Protein 1I6A (pdb70)

Secondary structure (DSSP, 8-state):
-TT-EEEEEEE-TTTHHHHHHHHHHHHHHH-TTEEEEEEE--HHHHHHHHHHTS-SEEEEE--GGGTTSEEEEEEEEEEEEEEETTSGGGG-S-EEGGGGTTSEEE--TTTT-SS-TTSS-SS-TTSEEE-TTTTS-HHHHHHHHHTTS-BEEEEGGGS-SSSEETTEEEE-EESS--EEEEEEEE-TT-TTHHHHHHHHHHHHHHHTTTT-

Radius of gyration: 18.05 Å; Cα contacts (8 Å, |Δi|>4): 387; chains: 1; bounding box: 51×43×32 Å

GO terms:
  GO:0005829 cytosol (C, IDA)
  GO:0000987 cis-regulatory region sequence-specific DNA binding (F, IDA)
  GO:0003700 DNA-binding transcription factor activity (F, IDA)
  GO:2000142 regulation of DNA-templated transcription initiation (P, IDA)
  GO:0051409 response to nitrosative stress (P, IDA)
  GO:0006979 response to oxidative stress (P, IDA)
  GO:0005515 protein binding (F, IPI)
  GO:0006974 DNA damage response (P, IEP)

Sequence (212 aa):
ETMSGPLHIGLIPTVGPYLLPHIIPMLHQTFPKLEMYLHEAQTHQLLAQLDSGKLDAVILALVKESEAFIEVPLFDEPMLLAIYEDHPWANREAVPMADLAGEKLLMLEDGHCLRDQAMGFCFEAGADEDTHFRATSLETLRNMVAAGSGITLLPALAVPPERKRDGVVYLPAIKPEPRRTIGLVYRPGSPLRSRYEQLAEAIRARMDGHFD

Nearest PDB structures (foldseek):
  1i6a-assembly1_A  TM=1.005E+00  e=3.335E-49  Escherichia coli
  5b7h-assembly2_B-2  TM=8.491E-01  e=7.910E-19  Vibrio vulnificus
  5y2v-assembly1_C  TM=7.686E-01  e=2.289E-16  Synechocystis sp. PCC 6803 substr. Kazusa
  5y2w-assembly1_A-2  TM=8.153E-01  e=1.787E-15  Synechocystis sp. PCC 6803 substr. Kazusa
  5z49-assembly1_A  TM=7.127E-01  e=1.232E-14  Synechococcus elongatus PCC 7942 = FACHB-805

Solvent-accessible surface area: 10413 Å² total; per-residue (Å²): 190,56,20,31,29,79,2,59,4,0,0,0,47,4,3,0,61,32,0,26,86,55,3,35,79,28,4,106,146,69,21,105,163,13,89,35,100,70,67,86,23,55,10,115,80,0,14,59,59,0,97,82,43,143,6,23,0,0,3,0,14,48,58,157,104,0,120,80,29,62,58,32,82,6,20,70,1,11,1,40,1,0,0,59,74,135,9,112,30,21,143,79,151,30,0,35,20,74,51,0,51,70,37,90,1,0,13,9,74,30,17,4,32,53,84,75,96,98,110,74,44,0,4,41,70,48,14,94,33,18,70,154,55,104,80,71,44,6,73,44,0,35,94,52,0,41,75,37,30,5,1,0,0,0,1,19,25,6,32,18,130,76,109,119,105,128,20,2,6,11,0,60,1,59,165,101,83,6,142,25,50,0,0,0,0,5,59,73,78,8,123,75,138,61,56,2,57,70,1,1,96,16,2,92,51,97,2,108,44,71,68,165

InterPro domains:
  IPR000847 LysR, HTH, N-terminal domain [PF00126] (3-61)
  IPR000847 LysR, HTH, N-terminal domain [PR00039] (18-29)
  IPR000847 LysR, HTH, N-terminal domain [PR00039] (29-39)
  IPR000847 LysR, HTH, N-terminal domain [PR00039] (39-50)
  IPR000847 LysR, HTH, N-terminal domain [PS50931] (1-58)
  IPR005119 LysR, substrate-binding [PF03466] (89-293)
  IPR036388 Winged helix-like DNA-binding domain superfamily [G3DSA:1.10.10.10] (1-84)
  IPR036390 Winged helix DNA-binding domain superfamily [SSF46785] (1-86)

Organism: Escherichia coli (strain K12) (NCBI:txid83333)

Foldseek 3Di:
DLAADEAEEEEEQQDPVLQCVLPVVVCCVVRVRYDYDYHYDFPVVVVVCQVVVVHAKYKAFDDPVQPQWDKAWQDKWFKWKKAFCPDPCNPPQEAELVVQAAFEEEEAPGRTFLDDCVVPDGRDPRHNYDDPCHHPHDVVQNVVRQVVPGMYIGTPSPDDPDQDDSRMGIHFYPPPGRITIMIMTHHPVDPSVVNSVVVSVSSSVSCVPVPD

Structure (mmCIF, N/CA/C/O backbone):
data_1I6A
#
_entry.id   1I6A
#
_cell.length_a   96.83
_cell.length_b   45.85
_cell.length_c   53.42
_cell.angle_alpha   90.0
_cell.angle_beta   117.9
_cell.angle_gamma   90.0
#
_symmetry.space_group_name_H-M   'C 1 2 1'
#
loop_
_entity.id
_entity.type
_entity.pdbx_description
1 polymer 'HYDROGEN PEROXIDE-INDUCIBLE GENES ACTIVATOR'
2 water water
#
loop_
_atom_site.group_PDB
_atom_site.id
_atom_site.type_symbol
_atom_site.label_atom_id
_atom_site.label_alt_id
_atom_site.label_comp_id
_atom_site.label_asym_id
_atom_site.label_entity_id
_atom_site.label_seq_id
_atom_site.pdbx_PDB_ins_code
_atom_site.Cartn_x
_atom_site.Cartn_y
_atom_site.Cartn_z
_atom_site.occupancy
_atom_site.B_iso_or_equiv
_atom_site.auth_seq_id
_atom_site.auth_comp_id
_atom_site.auth_asym_id
_atom_site.auth_atom_id
_atom_site.pdbx_PDB_model_num
ATOM 1 N N . GLU A 1 1 ? 33.633 52.285 1.012 1.00 62.60 87 GLU A N 1
ATOM 2 C CA . GLU A 1 1 ? 34.027 52.824 -0.322 1.00 62.62 87 GLU A CA 1
ATOM 3 C C . GLU A 1 1 ? 32.836 53.246 -1.174 1.00 59.16 87 GLU A C 1
ATOM 4 O O . GLU A 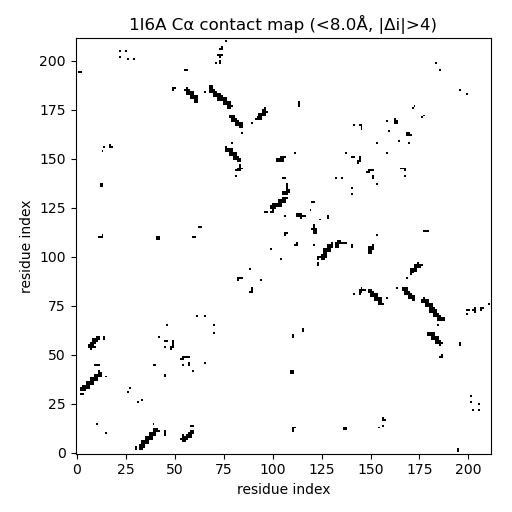1 1 ? 32.021 54.069 -0.748 1.00 60.46 87 GLU A O 1
ATOM 10 N N . THR A 1 2 ? 32.738 52.681 -2.376 1.00 54.70 88 THR A N 1
ATOM 11 C CA . THR A 1 2 ? 31.653 53.015 -3.300 1.00 52.48 88 THR A CA 1
ATOM 12 C C . THR A 1 2 ? 30.279 52.488 -2.884 1.00 49.82 88 THR A C 1
ATOM 13 O O . THR A 1 2 ? 29.274 53.181 -3.051 1.00 49.85 88 THR A O 1
ATOM 17 N N . MET A 1 3 ? 30.226 51.275 -2.341 1.00 44.73 89 MET A N 1
ATOM 18 C CA . MET A 1 3 ? 28.954 50.696 -1.933 1.00 40.35 89 MET A CA 1
ATOM 19 C C . MET A 1 3 ? 28.809 50.580 -0.418 1.00 39.16 89 MET A C 1
ATOM 20 O O . MET A 1 3 ? 28.619 49.491 0.112 1.00 37.92 89 MET A O 1
ATOM 25 N N . SER A 1 4 ? 28.889 51.712 0.275 1.00 37.35 90 SER A N 1
ATOM 26 C CA . SER A 1 4 ? 28.762 51.730 1.733 1.00 35.80 90 SER A CA 1
ATOM 27 C C . SER A 1 4 ? 27.698 52.739 2.127 1.00 31.90 90 SER A C 1
ATOM 28 O O . SER A 1 4 ? 27.319 53.585 1.332 1.00 32.51 90 SER A O 1
ATOM 31 N N . GLY A 1 5 ? 27.226 52.655 3.360 1.00 31.01 91 GLY A N 1
ATOM 32 C CA . GLY A 1 5 ? 26.229 53.603 3.815 1.00 31.30 91 GLY A CA 1
ATOM 33 C C . GLY A 1 5 ? 24.812 53.276 3.402 1.00 29.32 91 GLY A C 1
ATOM 34 O O . GLY A 1 5 ? 24.578 52.293 2.700 1.00 28.28 91 GLY A O 1
ATOM 35 N N . PRO A 1 6 ? 23.839 54.091 3.836 1.00 28.57 92 PRO A N 1
ATOM 36 C CA . PRO A 1 6 ? 22.430 53.890 3.515 1.00 26.33 92 PRO A CA 1
ATOM 37 C C . PRO A 1 6 ? 22.037 54.167 2.081 1.00 25.35 92 PRO A C 1
ATOM 38 O O . PRO A 1 6 ? 22.671 54.943 1.364 1.00 20.77 92 PRO A O 1
ATOM 42 N N . LEU A 1 7 ? 20.988 53.470 1.671 1.00 25.05 93 LEU A N 1
ATOM 43 C CA . LEU A 1 7 ? 20.422 53.611 0.358 1.00 26.32 93 LEU A CA 1
ATOM 44 C C . LEU A 1 7 ? 18.942 53.398 0.601 1.00 25.30 93 LEU A C 1
ATOM 45 O O . LEU A 1 7 ? 18.530 52.398 1.205 1.00 27.37 93 LEU A O 1
ATOM 50 N N . HIS A 1 8 ? 18.151 54.370 0.176 1.00 23.85 94 HIS A N 1
ATOM 51 C CA . HIS A 1 8 ? 16.710 54.298 0.321 1.00 22.33 94 HIS A CA 1
ATOM 52 C C . HIS A 1 8 ? 16.136 53.903 -1.026 1.00 23.20 94 HIS A C 1
ATOM 53 O O . HIS A 1 8 ? 16.248 54.647 -2.009 1.00 19.20 94 HIS A O 1
ATOM 60 N N . ILE A 1 9 ? 15.561 52.702 -1.073 1.00 21.55 95 ILE A N 1
ATOM 61 C CA . ILE A 1 9 ? 14.996 52.198 -2.309 1.00 21.22 95 ILE A CA 1
ATOM 62 C C . ILE A 1 9 ? 13.485 52.079 -2.245 1.00 18.86 95 ILE A C 1
ATOM 63 O O . ILE A 1 9 ? 12.931 51.599 -1.257 1.00 18.79 95 ILE A O 1
ATOM 68 N N . GLY A 1 10 ? 12.831 52.539 -3.309 1.00 14.01 96 GLY A N 1
ATOM 69 C CA . GLY A 1 10 ? 11.387 52.465 -3.383 1.00 12.50 96 GLY A CA 1
ATOM 70 C C . GLY A 1 10 ? 10.967 51.382 -4.363 1.00 12.31 96 GLY A C 1
ATOM 71 O O . GLY A 1 10 ? 11.632 51.164 -5.366 1.00 12.31 96 GLY A O 1
ATOM 72 N N . LEU A 1 11 ? 9.868 50.697 -4.075 1.00 10.64 97 LEU A N 1
ATOM 73 C CA . LEU A 1 11 ? 9.376 49.635 -4.951 1.00 15.71 97 LEU A CA 1
ATOM 74 C C . LEU A 1 11 ? 7.858 49.775 -5.003 1.00 15.25 97 LEU A C 1
ATOM 75 O O . LEU A 1 11 ? 7.237 50.076 -3.981 1.00 13.15 97 LEU A O 1
ATOM 80 N N . ILE A 1 12 ? 7.249 49.542 -6.165 1.00 15.08 98 ILE A N 1
ATOM 81 C CA . ILE A 1 12 ? 5.796 49.611 -6.211 1.00 14.28 98 ILE A CA 1
ATOM 82 C C . ILE A 1 12 ? 5.248 48.346 -5.548 1.00 14.22 98 ILE A C 1
ATOM 83 O O . ILE A 1 12 ? 5.918 47.313 -5.497 1.00 10.43 98 ILE A O 1
ATOM 88 N N . PRO A 1 13 ? 4.021 48.421 -5.027 1.00 13.56 99 PRO A N 1
ATOM 89 C CA . PRO A 1 13 ? 3.335 47.322 -4.339 1.00 13.66 99 PRO A CA 1
ATOM 90 C C . PRO A 1 13 ? 3.246 45.983 -5.073 1.00 17.63 99 PRO A C 1
ATOM 91 O O . PRO A 1 13 ? 3.253 44.926 -4.435 1.00 14.94 99 PRO A O 1
ATOM 95 N N . THR A 1 14 ? 3.177 46.016 -6.405 1.00 14.37 100 THR A N 1
ATOM 96 C CA . THR A 1 14 ? 3.055 44.782 -7.185 1.00 13.07 100 THR A CA 1
ATOM 97 C C . THR A 1 14 ? 4.408 44.140 -7.521 1.00 13.70 100 THR A C 1
ATOM 98 O O . THR A 1 14 ? 4.478 43.138 -8.229 1.00 14.18 100 THR A O 1
ATOM 102 N N . VAL A 1 15 ? 5.478 44.730 -7.003 1.00 14.34 101 VAL A N 1
ATOM 103 C CA . VAL A 1 15 ? 6.827 44.235 -7.217 1.00 16.22 101 VAL A CA 1
ATOM 104 C C . VAL A 1 15 ? 7.531 43.922 -5.890 1.00 15.61 101 VAL A C 1
ATOM 105 O O . VAL A 1 15 ? 8.022 42.817 -5.680 1.00 14.50 101 VAL A O 1
ATOM 109 N N . GLY A 1 16 ? 7.595 44.928 -5.021 1.00 16.91 102 GLY A N 1
ATOM 110 C CA . GLY A 1 16 ? 8.266 44.817 -3.733 1.00 13.18 102 GLY A CA 1
ATOM 111 C C . GLY A 1 16 ? 8.217 43.509 -2.964 1.00 13.02 102 GLY A C 1
ATOM 112 O O . GLY A 1 16 ? 9.235 42.836 -2.803 1.00 13.81 102 GLY A O 1
ATOM 113 N N . PRO A 1 17 ? 7.039 43.117 -2.478 1.00 13.45 103 PRO A N 1
ATOM 114 C CA . PRO A 1 17 ? 6.851 41.882 -1.709 1.00 13.87 103 PRO A CA 1
ATOM 115 C C . PRO A 1 17 ? 7.380 40.609 -2.369 1.00 15.10 103 PRO A C 1
ATOM 116 O O . PRO A 1 17 ? 7.843 39.683 -1.696 1.00 14.24 103 PRO A O 1
ATOM 120 N N . TYR A 1 18 ? 7.326 40.566 -3.691 1.00 12.05 104 TYR A N 1
ATOM 121 C CA . TYR A 1 18 ? 7.708 39.355 -4.402 1.00 12.51 104 TYR A CA 1
ATOM 122 C C . TYR A 1 18 ? 9.105 39.319 -4.957 1.00 13.65 104 TYR A C 1
ATOM 123 O O . TYR A 1 18 ? 9.635 38.247 -5.230 1.00 14.39 104 TYR A O 1
ATOM 132 N N . LEU A 1 19 ? 9.705 40.491 -5.118 1.00 14.54 105 LEU A N 1
ATOM 133 C CA . LEU A 1 19 ? 11.056 40.582 -5.636 1.00 13.78 105 LEU A CA 1
ATOM 134 C C . LEU A 1 19 ? 12.124 40.566 -4.530 1.00 14.83 105 LEU A C 1
ATOM 135 O O . LEU A 1 19 ? 13.171 39.921 -4.674 1.00 11.40 105 LEU A O 1
ATOM 140 N N . LEU A 1 20 ? 11.851 41.277 -3.436 1.00 13.65 106 LEU A N 1
ATOM 141 C CA . LEU A 1 20 ? 12.800 41.397 -2.322 1.00 14.68 106 LEU A CA 1
ATOM 142 C C . LEU A 1 20 ? 13.411 40.077 -1.837 1.00 14.06 106 LEU A C 1
ATOM 143 O O . LEU A 1 20 ? 14.626 39.974 -1.723 1.00 17.07 106 LEU A O 1
ATOM 148 N N . PRO A 1 21 ? 12.584 39.062 -1.538 1.00 14.07 107 PRO A N 1
ATOM 149 C CA . PRO A 1 21 ? 13.127 37.780 -1.080 1.00 15.20 107 PRO A CA 1
ATOM 150 C C . PRO A 1 21 ? 14.162 37.192 -2.024 1.00 18.32 107 PRO A C 1
ATOM 151 O O . PRO A 1 21 ? 15.024 36.436 -1.595 1.00 22.16 107 PRO A O 1
ATOM 155 N N . HIS A 1 22 ? 14.093 37.546 -3.304 1.00 17.59 108 HIS A N 1
ATOM 156 C CA . HIS A 1 22 ? 15.053 37.037 -4.274 1.00 20.77 108 HIS A CA 1
ATOM 157 C C . HIS A 1 22 ? 16.355 37.839 -4.370 1.00 20.55 108 HIS A C 1
ATOM 158 O O . HIS A 1 22 ? 17.377 37.306 -4.788 1.00 20.57 108 HIS A O 1
ATOM 165 N N . ILE A 1 23 ? 16.328 39.113 -3.997 1.00 17.37 109 ILE A N 1
ATOM 166 C CA . ILE A 1 23 ? 17.526 39.935 -4.129 1.00 18.19 109 ILE A CA 1
ATOM 167 C C . ILE A 1 23 ? 18.199 40.430 -2.856 1.00 15.54 109 ILE A C 1
ATOM 168 O O . ILE A 1 23 ? 19.383 40.723 -2.874 1.00 16.02 109 ILE A O 1
ATOM 173 N N . ILE A 1 24 ? 17.458 40.543 -1.763 1.00 15.54 110 ILE A N 1
ATOM 174 C CA . ILE A 1 24 ? 18.051 41.015 -0.524 1.00 19.08 110 ILE A CA 1
ATOM 175 C C . ILE A 1 24 ? 19.266 40.170 -0.089 1.00 19.54 110 ILE A C 1
ATOM 176 O O . ILE A 1 24 ? 20.336 40.717 0.150 1.00 20.97 110 ILE A O 1
ATOM 181 N N . PRO A 1 25 ? 19.120 38.833 0.018 1.00 18.77 111 PRO A N 1
ATOM 182 C CA . PRO A 1 25 ? 20.270 38.013 0.427 1.00 19.50 111 PRO A CA 1
ATOM 183 C C . PRO A 1 25 ? 21.469 38.206 -0.494 1.00 19.19 111 PRO A C 1
ATOM 184 O O . PRO A 1 25 ? 22.600 38.237 -0.042 1.00 23.36 111 PRO A O 1
ATOM 188 N N . MET A 1 26 ? 21.214 38.350 -1.787 1.00 18.99 112 MET A N 1
ATOM 189 C CA . MET A 1 26 ? 22.282 38.551 -2.756 1.00 18.70 112 MET A CA 1
ATOM 190 C C . MET A 1 26 ? 22.965 39.915 -2.579 1.00 20.93 112 MET A C 1
ATOM 191 O O . MET A 1 26 ? 24.180 40.035 -2.764 1.00 21.36 112 MET A O 1
ATOM 196 N N . LEU A 1 27 ? 22.186 40.937 -2.226 1.00 19.51 113 LEU A N 1
ATOM 197 C CA . LEU A 1 27 ? 22.736 42.276 -2.019 1.00 21.13 113 LEU A CA 1
ATOM 198 C C . LEU A 1 27 ? 23.573 42.307 -0.739 1.00 20.76 113 LEU A C 1
ATOM 199 O O . LEU A 1 27 ? 24.610 42.974 -0.674 1.00 22.29 113 LEU A O 1
ATOM 204 N N . HIS A 1 28 ? 23.140 41.564 0.271 1.00 19.81 114 HIS A N 1
ATOM 205 C CA . HIS A 1 28 ? 23.897 41.496 1.522 1.00 24.75 114 HIS A CA 1
ATOM 206 C C . HIS A 1 28 ? 25.256 40.845 1.291 1.00 25.08 114 HIS A C 1
ATOM 207 O O . HIS A 1 28 ? 26.232 41.189 1.945 1.00 23.11 114 HIS A O 1
ATOM 214 N N . GLN A 1 29 ? 25.314 39.921 0.333 1.00 25.44 115 GLN A N 1
ATOM 215 C CA . GLN A 1 29 ? 26.553 39.222 0.007 1.00 26.07 115 GLN A CA 1
ATOM 216 C C . GLN A 1 29 ? 27.441 40.016 -0.920 1.00 26.85 115 GLN A C 1
ATOM 217 O O . GLN A 1 29 ? 28.658 39.989 -0.791 1.00 32.14 115 GLN A O 1
ATOM 223 N N . THR A 1 30 ? 26.831 40.708 -1.872 1.00 27.12 116 THR A N 1
ATOM 224 C CA . THR A 1 30 ? 27.586 41.494 -2.842 1.00 26.21 116 THR A CA 1
ATOM 225 C C . THR A 1 30 ? 28.093 42.828 -2.265 1.00 26.43 116 THR A C 1
ATOM 226 O O . THR A 1 30 ? 29.183 43.286 -2.611 1.00 24.46 116 THR A O 1
ATOM 230 N N . PHE A 1 31 ? 27.313 43.426 -1.366 1.00 24.72 117 PHE A N 1
ATOM 231 C CA . PHE A 1 31 ? 27.671 44.707 -0.756 1.00 25.67 117 PHE A CA 1
ATOM 232 C C . PHE A 1 31 ? 27.449 44.634 0.753 1.00 25.62 117 PHE A C 1
ATOM 233 O O . PHE A 1 31 ? 26.489 45.187 1.261 1.00 26.79 117 PHE A O 1
ATOM 241 N N . PRO A 1 32 ? 28.348 43.957 1.487 1.00 30.07 118 PRO A N 1
ATOM 242 C CA . PRO A 1 32 ? 28.270 43.781 2.945 1.00 31.73 118 PRO A CA 1
ATOM 243 C C . PRO A 1 32 ? 28.175 45.057 3.775 1.00 34.12 118 PRO A C 1
ATOM 244 O O . PRO A 1 32 ? 27.640 45.040 4.883 1.00 31.60 118 PRO A O 1
ATOM 248 N N . LYS A 1 33 ? 28.698 46.158 3.242 1.00 36.94 119 LYS A N 1
ATOM 249 C CA . LYS A 1 33 ? 28.693 47.428 3.962 1.00 37.92 119 LYS A CA 1
ATOM 250 C C . LYS A 1 33 ? 27.560 48.379 3.557 1.00 36.62 119 LYS A C 1
ATOM 251 O O . LYS A 1 33 ? 27.460 49.501 4.059 1.00 35.69 119 LYS A O 1
ATOM 257 N N . LEU A 1 34 ? 26.695 47.911 2.662 1.00 33.99 120 LEU A N 1
ATOM 258 C CA . LEU A 1 34 ? 25.562 48.707 2.205 1.00 30.87 120 LEU A CA 1
ATOM 259 C C . LEU A 1 34 ? 24.380 48.465 3.137 1.00 30.49 120 LEU A C 1
ATOM 260 O O . LEU A 1 34 ? 24.083 47.324 3.507 1.00 27.05 120 LEU A O 1
ATOM 265 N N . GLU A 1 35 ? 23.723 49.547 3.537 1.00 29.85 121 GLU A N 1
ATOM 266 C CA . GLU A 1 35 ? 22.577 49.449 4.423 1.00 27.76 121 GLU A CA 1
ATOM 267 C C . GLU A 1 35 ? 21.339 49.890 3.645 1.00 26.84 121 GLU A C 1
ATOM 268 O O . GLU A 1 35 ? 21.179 51.063 3.301 1.00 29.63 121 GLU A O 1
ATOM 274 N N . MET A 1 36 ? 20.453 48.944 3.383 1.00 23.97 122 MET A N 1
ATOM 275 C CA . MET A 1 36 ? 19.261 49.228 2.608 1.00 24.46 122 MET A CA 1
ATOM 276 C C . MET A 1 36 ? 17.998 49.455 3.404 1.00 21.32 122 MET A C 1
ATOM 277 O O . MET A 1 36 ? 17.704 48.731 4.348 1.00 20.88 122 MET A O 1
ATOM 282 N N . TYR A 1 37 ? 17.277 50.503 3.021 1.00 19.06 123 TYR A N 1
ATOM 283 C CA . TYR A 1 37 ? 15.998 50.845 3.619 1.00 17.50 123 TYR A CA 1
ATOM 284 C C . TYR A 1 37 ? 14.991 50.726 2.481 1.00 17.55 123 TYR A C 1
ATOM 285 O O . TYR A 1 37 ? 15.137 51.364 1.435 1.00 15.99 123 TYR A O 1
ATOM 294 N N . LEU A 1 38 ? 13.975 49.900 2.693 1.00 15.54 124 LEU A N 1
ATOM 295 C CA . LEU A 1 38 ? 12.968 49.642 1.677 1.00 16.60 124 LEU A CA 1
ATOM 296 C C . LEU A 1 38 ? 11.654 50.352 1.918 1.00 17.40 124 LEU A C 1
ATOM 297 O O . LEU A 1 38 ? 11.142 50.342 3.034 1.00 18.93 124 LEU A O 1
ATOM 302 N N . HIS A 1 39 ? 11.126 50.974 0.858 1.00 18.27 125 HIS A N 1
ATOM 303 C CA . HIS A 1 39 ? 9.854 51.708 0.906 1.00 20.73 125 HIS A CA 1
ATOM 304 C C . HIS A 1 39 ? 8.917 51.237 -0.204 1.00 20.07 125 HIS A C 1
ATOM 305 O O . HIS A 1 39 ? 9.342 51.017 -1.330 1.00 20.32 125 HIS A O 1
ATOM 312 N N . GLU A 1 40 ? 7.637 51.103 0.117 1.00 20.54 126 GLU A N 1
ATOM 313 C CA . GLU A 1 40 ? 6.644 50.699 -0.869 1.00 18.65 126 GLU A CA 1
ATOM 314 C C . GLU A 1 40 ? 5.546 51.739 -0.952 1.00 19.05 126 GLU A C 1
ATOM 315 O O . GLU A 1 40 ? 5.010 52.170 0.072 1.00 17.38 126 GLU A O 1
ATOM 321 N N . ALA A 1 41 ? 5.227 52.142 -2.179 1.00 16.72 127 ALA A N 1
ATOM 322 C CA . ALA A 1 41 ? 4.182 53.125 -2.428 1.00 16.26 127 ALA A CA 1
ATOM 323 C C . ALA A 1 41 ? 3.839 53.072 -3.916 1.00 17.20 127 ALA A C 1
ATOM 324 O O . ALA A 1 41 ? 4.567 52.474 -4.703 1.00 15.87 127 ALA A O 1
ATOM 326 N N . GLN A 1 42 ? 2.736 53.703 -4.298 1.00 18.44 128 GLN A N 1
ATOM 327 C CA . GLN A 1 42 ? 2.317 53.701 -5.695 1.00 19.94 128 GLN A CA 1
ATOM 328 C C . GLN A 1 42 ? 3.270 54.498 -6.550 1.00 19.36 128 GLN A C 1
ATOM 329 O O . GLN A 1 42 ? 3.943 55.411 -6.059 1.00 18.94 128 GLN A O 1
ATOM 335 N N . THR A 1 43 ? 3.317 54.143 -7.831 1.00 18.13 129 THR A N 1
ATOM 336 C CA . THR A 1 43 ? 4.208 54.781 -8.797 1.00 21.90 129 THR A CA 1
ATOM 337 C C . THR A 1 43 ? 4.348 56.301 -8.696 1.00 24.35 129 THR A C 1
ATOM 338 O O . THR A 1 43 ? 5.466 56.807 -8.651 1.00 22.78 129 THR A O 1
ATOM 342 N N . HIS A 1 44 ? 3.230 57.023 -8.652 1.00 27.62 130 HIS A N 1
ATOM 343 C CA . HIS A 1 44 ? 3.299 58.480 -8.603 1.00 31.59 130 HIS A CA 1
ATOM 344 C C . HIS A 1 44 ? 3.950 58.996 -7.334 1.00 29.70 130 HIS A C 1
ATOM 345 O O . HIS A 1 44 ? 4.739 59.938 -7.379 1.00 30.43 130 HIS A O 1
ATOM 352 N N . GLN A 1 45 ? 3.629 58.381 -6.202 1.00 29.05 131 GLN A N 1
ATOM 353 C CA . GLN A 1 45 ? 4.218 58.797 -4.941 1.00 27.32 131 GLN A CA 1
ATOM 354 C C . GLN A 1 45 ? 5.730 58.523 -4.924 1.00 26.25 131 GLN A C 1
ATOM 355 O O . GLN A 1 45 ? 6.501 59.334 -4.411 1.00 26.11 131 GLN A O 1
ATOM 361 N N . LEU A 1 46 ? 6.150 57.397 -5.502 1.00 22.04 132 LEU A N 1
ATOM 362 C CA . LEU A 1 46 ? 7.564 57.038 -5.541 1.00 21.11 132 LEU A CA 1
ATOM 363 C C . LEU A 1 46 ? 8.383 57.955 -6.450 1.00 22.30 132 LEU A C 1
ATOM 364 O O . LEU A 1 46 ? 9.520 58.303 -6.124 1.00 21.52 132 LEU A O 1
ATOM 369 N N . LEU A 1 47 ? 7.817 58.340 -7.590 1.00 22.12 133 LEU A N 1
ATOM 370 C CA . LEU A 1 47 ? 8.525 59.206 -8.521 1.00 22.94 133 LEU A CA 1
ATOM 371 C C . LEU A 1 47 ? 8.610 60.640 -7.996 1.00 24.61 133 LEU A C 1
ATOM 372 O O . LEU A 1 47 ? 9.551 61.365 -8.323 1.00 24.70 133 LEU A O 1
ATOM 377 N N . ALA A 1 48 ? 7.638 61.035 -7.174 1.00 23.37 134 ALA A N 1
ATOM 378 C CA . ALA A 1 48 ? 7.625 62.365 -6.566 1.00 24.26 134 ALA A CA 1
ATOM 379 C C . ALA A 1 48 ? 8.712 62.418 -5.491 1.00 27.73 134 ALA A C 1
ATOM 380 O O . ALA A 1 48 ? 9.467 63.390 -5.409 1.00 27.27 134 ALA A O 1
ATOM 382 N N . GLN A 1 49 ? 8.784 61.370 -4.668 1.00 29.50 135 GLN A N 1
ATOM 383 C CA . GLN A 1 49 ? 9.789 61.278 -3.599 1.00 30.11 135 GLN A CA 1
ATOM 384 C C . GLN A 1 49 ? 11.201 61.096 -4.154 1.00 28.16 135 GLN A C 1
ATOM 385 O O . GLN A 1 49 ? 12.185 61.413 -3.494 1.00 28.16 135 GLN A O 1
ATOM 391 N N . LEU A 1 50 ? 11.290 60.556 -5.362 1.00 25.40 136 LEU A N 1
ATOM 392 C CA . LEU A 1 50 ? 12.573 60.365 -6.009 1.00 24.83 136 LEU A CA 1
ATOM 393 C C . LEU A 1 50 ? 13.054 61.745 -6.491 1.00 27.50 136 LEU A C 1
ATOM 394 O O . LEU A 1 50 ? 14.237 62.088 -6.393 1.00 27.59 136 LEU A O 1
ATOM 399 N N . ASP A 1 51 ? 12.122 62.530 -7.014 1.00 28.52 137 ASP A N 1
ATOM 400 C CA . ASP A 1 51 ? 12.438 63.854 -7.519 1.00 32.43 137 ASP A CA 1
ATOM 401 C C . ASP A 1 51 ? 12.734 64.817 -6.379 1.00 32.71 137 ASP A C 1
ATOM 402 O O . ASP A 1 51 ? 13.523 65.738 -6.532 1.00 32.80 137 ASP A O 1
ATOM 407 N N . SER A 1 52 ? 12.081 64.600 -5.242 1.00 34.81 138 SER A N 1
ATOM 408 C CA . SER A 1 52 ? 12.269 65.439 -4.064 1.00 35.11 138 SER A CA 1
ATOM 409 C C . SER A 1 52 ? 13.637 65.218 -3.461 1.00 34.31 138 SER A C 1
ATOM 410 O O . SER A 1 52 ? 14.184 66.107 -2.819 1.00 36.69 138 SER A O 1
ATOM 413 N N . GLY A 1 53 ? 14.176 64.021 -3.668 1.00 33.59 139 GLY A N 1
ATOM 414 C CA . GLY A 1 53 ? 15.467 63.676 -3.108 1.00 31.68 139 GLY A CA 1
ATOM 415 C C . GLY A 1 53 ? 15.310 62.780 -1.897 1.00 29.31 139 GLY A C 1
ATOM 416 O O . GLY A 1 53 ? 16.293 62.404 -1.272 1.00 34.53 139 GLY A O 1
ATOM 417 N N . LYS A 1 54 ? 14.071 62.431 -1.565 1.00 28.54 140 LYS A N 1
ATOM 418 C CA . LYS A 1 54 ? 13.786 61.567 -0.421 1.00 29.95 140 LYS A CA 1
ATOM 419 C C . LYS A 1 54 ? 14.200 60.108 -0.652 1.00 29.08 140 LYS A C 1
ATOM 420 O O . LYS A 1 54 ? 14.396 59.357 0.299 1.00 30.52 140 LYS A O 1
ATOM 426 N N . LEU A 1 55 ? 14.301 59.701 -1.915 1.00 26.68 141 LEU A N 1
ATOM 427 C CA . LEU A 1 55 ? 14.704 58.341 -2.250 1.00 21.78 141 LEU A CA 1
ATOM 428 C C . LEU A 1 55 ? 15.910 58.393 -3.179 1.00 21.75 141 LEU A C 1
ATOM 429 O O . LEU A 1 55 ? 16.115 59.381 -3.894 1.00 22.05 141 LEU A O 1
ATOM 434 N N . ASP A 1 56 ? 16.713 57.334 -3.144 1.00 20.01 142 ASP A N 1
ATOM 435 C CA . ASP A 1 56 ? 17.895 57.207 -3.985 1.00 20.20 142 ASP A CA 1
ATOM 436 C C . ASP A 1 56 ? 17.511 56.649 -5.345 1.00 21.60 142 ASP A C 1
ATOM 437 O O . ASP A 1 56 ? 17.938 57.146 -6.379 1.00 19.12 142 ASP A O 1
ATOM 442 N N . ALA A 1 57 ? 16.704 55.595 -5.326 1.00 21.73 143 ALA A N 1
ATOM 443 C CA . ALA A 1 57 ? 16.279 54.951 -6.552 1.00 20.53 143 ALA A CA 1
ATOM 444 C C . ALA A 1 57 ? 14.948 54.256 -6.350 1.00 19.02 143 ALA A C 1
ATOM 445 O O . ALA A 1 57 ? 14.519 53.995 -5.219 1.00 19.35 143 ALA A O 1
ATOM 447 N N . VAL A 1 58 ? 14.292 53.974 -7.463 1.00 16.78 144 VAL A N 1
ATOM 448 C CA . VAL A 1 58 ? 12.991 53.323 -7.439 1.00 18.87 144 VAL A CA 1
ATOM 449 C C . VAL A 1 58 ? 12.949 52.176 -8.445 1.00 16.70 144 VAL A C 1
ATOM 450 O O . VAL A 1 58 ? 13.508 52.272 -9.539 1.00 15.96 144 VAL A O 1
ATOM 454 N N . ILE A 1 59 ? 12.298 51.090 -8.056 1.00 16.75 145 ILE A N 1
ATOM 455 C CA . ILE A 1 59 ? 12.159 49.918 -8.913 1.00 17.70 145 ILE A CA 1
ATOM 456 C C . ILE A 1 59 ? 10.676 49.809 -9.235 1.00 18.50 145 ILE A C 1
ATOM 457 O O . ILE A 1 59 ? 9.833 49.757 -8.339 1.00 18.34 145 ILE A O 1
ATOM 462 N N . LEU A 1 60 ? 10.348 49.802 -10.517 1.00 19.38 146 LEU A N 1
ATOM 463 C CA . LEU A 1 60 ? 8.941 49.729 -10.902 1.00 20.35 146 LEU A CA 1
ATOM 464 C C . LEU A 1 60 ? 8.764 49.220 -12.323 1.00 17.83 146 LEU A C 1
ATOM 465 O O . LEU A 1 60 ? 9.732 48.838 -12.986 1.00 18.03 146 LEU A O 1
ATOM 470 N N . ALA A 1 61 ? 7.516 49.214 -12.774 1.00 17.42 147 ALA A N 1
ATOM 471 C CA . ALA A 1 61 ? 7.184 48.792 -14.131 1.00 18.00 147 ALA A CA 1
ATOM 472 C C . ALA A 1 61 ? 7.348 50.060 -14.957 1.00 17.16 147 ALA A C 1
ATOM 473 O O . ALA A 1 61 ? 6.630 51.036 -14.757 1.00 18.05 147 ALA A O 1
ATOM 475 N N . LEU A 1 62 ? 8.310 50.061 -15.868 1.00 20.66 148 LEU A N 1
ATOM 476 C CA . LEU A 1 62 ? 8.547 51.248 -16.679 1.00 24.64 148 LEU A CA 1
ATOM 477 C C . LEU A 1 62 ? 7.275 51.668 -17.388 1.00 26.25 148 LEU A C 1
ATOM 478 O O . LEU A 1 62 ? 6.636 50.868 -18.066 1.00 27.46 148 LEU A O 1
ATOM 483 N N . VAL A 1 63 ? 6.897 52.919 -17.179 1.00 28.06 149 VAL A N 1
ATOM 484 C CA . VAL A 1 63 ? 5.719 53.497 -17.800 1.00 32.42 149 VAL A CA 1
ATOM 485 C C . VAL A 1 63 ? 6.121 54.845 -18.391 1.00 34.74 149 VAL A C 1
ATOM 486 O O . VAL A 1 63 ? 7.280 55.254 -18.293 1.00 33.65 149 VAL A O 1
ATOM 490 N N . LYS A 1 64 ? 5.161 55.526 -19.001 1.00 38.07 150 LYS A N 1
ATOM 491 C CA . LYS A 1 64 ? 5.400 56.815 -19.638 1.00 41.61 150 LYS A CA 1
ATOM 492 C C . LYS A 1 64 ? 5.939 57.872 -18.678 1.00 40.98 150 LYS A C 1
ATOM 493 O O . LYS A 1 64 ? 6.755 58.705 -19.063 1.00 39.48 150 LYS A O 1
ATOM 499 N N . GLU A 1 65 ? 5.497 57.822 -17.425 1.00 40.60 151 GLU A N 1
ATOM 500 C CA . GLU A 1 65 ? 5.919 58.796 -16.423 1.00 39.31 151 GLU A CA 1
ATOM 501 C C . GLU A 1 65 ? 7.360 58.640 -15.931 1.00 36.65 151 GLU A C 1
ATOM 502 O O . GLU A 1 65 ? 7.884 59.516 -15.247 1.00 37.61 151 GLU A O 1
ATOM 508 N N . SER A 1 66 ? 8.012 57.538 -16.270 1.00 33.79 152 SER A N 1
ATOM 509 C CA . SER A 1 66 ? 9.377 57.343 -15.815 1.00 31.92 152 SER A CA 1
ATOM 510 C C . SER A 1 66 ? 10.401 57.662 -16.894 1.00 31.87 152 SER A C 1
ATOM 511 O O . SER A 1 66 ? 11.586 57.399 -16.727 1.00 29.41 152 SER A O 1
ATOM 514 N N . GLU A 1 67 ? 9.953 58.248 -18.000 1.00 35.27 153 GLU A N 1
ATOM 515 C CA . GLU A 1 67 ? 10.880 58.593 -19.078 1.00 37.65 153 GLU A CA 1
ATOM 516 C C . GLU A 1 67 ? 11.666 59.866 -18.768 1.00 35.75 153 GLU A C 1
ATOM 517 O O . GLU A 1 67 ? 12.701 60.132 -19.370 1.00 35.64 153 GLU A O 1
ATOM 523 N N . ALA A 1 68 ? 11.176 60.647 -17.814 1.00 37.15 154 ALA A N 1
ATOM 524 C CA . ALA A 1 68 ? 11.856 61.873 -17.410 1.00 37.66 154 ALA A CA 1
ATOM 525 C C . ALA A 1 68 ? 13.019 61.563 -16.462 1.00 37.70 154 ALA A C 1
ATOM 526 O O . ALA A 1 68 ? 13.637 62.474 -15.910 1.00 38.80 154 ALA A O 1
ATOM 528 N N . PHE A 1 69 ? 13.301 60.279 -16.252 1.00 35.90 155 PHE A N 1
ATOM 529 C CA . PHE A 1 69 ? 14.389 59.886 -15.362 1.00 33.42 155 PHE A CA 1
ATOM 530 C C . PHE A 1 69 ? 15.287 58.902 -16.081 1.00 31.38 155 PHE A C 1
ATOM 531 O O . PHE A 1 69 ? 15.045 58.573 -17.240 1.00 33.02 155 PHE A O 1
ATOM 539 N N . ILE A 1 70 ? 16.327 58.438 -15.395 1.00 29.97 156 ILE A N 1
ATOM 540 C CA . ILE A 1 70 ? 17.228 57.458 -15.977 1.00 29.77 156 ILE A CA 1
ATOM 541 C C . ILE A 1 70 ? 16.648 56.068 -15.708 1.00 29.88 156 ILE A C 1
ATOM 542 O O . ILE A 1 70 ? 16.478 55.668 -14.560 1.00 32.15 156 ILE A O 1
ATOM 547 N N . GLU A 1 71 ? 16.348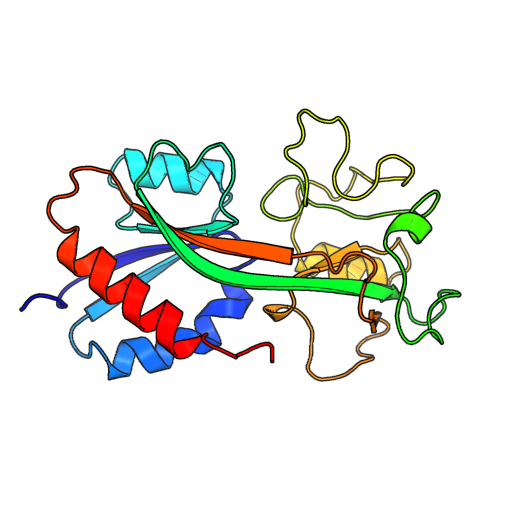 55.342 -16.773 1.00 30.31 157 GLU A N 1
ATOM 548 C CA . GLU A 1 71 ? 15.770 54.010 -16.667 1.00 29.63 157 GLU A CA 1
ATOM 549 C C . GLU A 1 71 ? 16.758 52.903 -16.998 1.00 30.19 157 GLU A C 1
ATOM 550 O O . GLU A 1 71 ? 17.371 52.902 -18.065 1.00 32.48 157 GLU A O 1
ATOM 556 N N . VAL A 1 72 ? 16.905 51.960 -16.074 1.00 27.74 158 VAL A N 1
ATOM 557 C CA . VAL A 1 72 ? 17.792 50.825 -16.269 1.00 27.16 158 VAL A CA 1
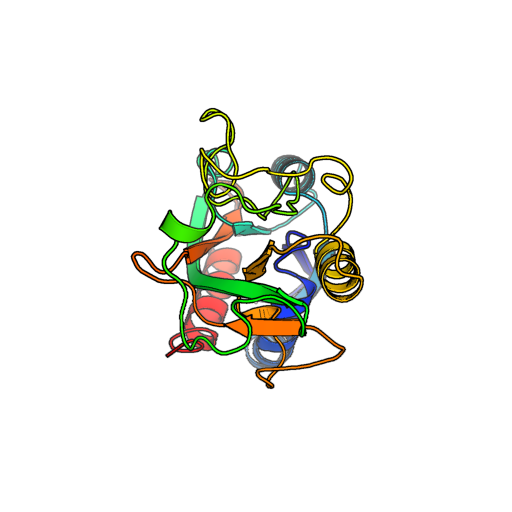ATOM 558 C C . VAL A 1 72 ? 16.961 49.530 -16.203 1.00 28.52 158 VAL A C 1
ATOM 559 O O . VAL A 1 72 ? 16.613 49.054 -15.124 1.00 29.05 158 VAL A O 1
ATOM 563 N N . PRO A 1 73 ? 16.608 48.964 -17.361 1.00 29.63 159 PRO A N 1
ATOM 564 C CA . PRO A 1 73 ? 15.818 47.726 -17.397 1.00 29.87 159 PRO A CA 1
ATOM 565 C C . PRO A 1 73 ? 16.482 46.614 -16.585 1.00 28.05 159 PRO A C 1
ATOM 566 O O . PRO A 1 73 ? 17.673 46.363 -16.719 1.00 29.93 159 PRO A O 1
ATOM 570 N N . LEU A 1 74 ? 15.709 45.941 -15.745 1.00 26.07 160 LEU A N 1
ATOM 571 C CA . LEU A 1 74 ? 16.264 44.875 -14.926 1.00 24.35 160 LEU A CA 1
ATOM 5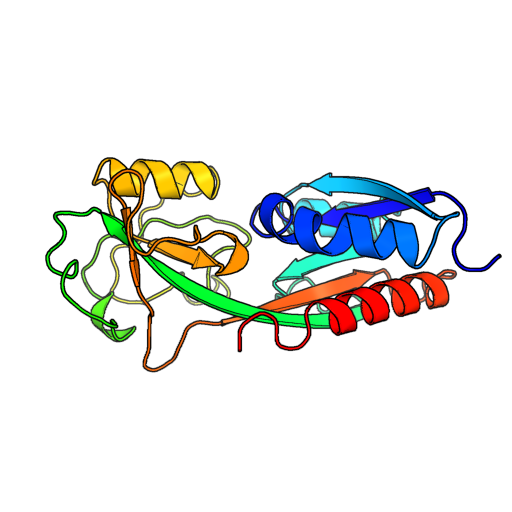72 C C . LEU A 1 74 ? 15.888 43.510 -15.499 1.00 24.13 160 LEU A C 1
ATOM 573 O O . LEU A 1 74 ? 16.750 42.656 -15.686 1.00 22.93 160 LEU A O 1
ATOM 578 N N . PHE A 1 75 ? 14.602 43.305 -15.776 1.00 22.01 161 PHE A N 1
ATOM 579 C CA . PHE A 1 75 ? 14.143 42.033 -16.336 1.00 22.36 161 PHE A CA 1
ATOM 580 C C . PHE A 1 75 ? 12.704 42.152 -16.824 1.00 23.02 161 PHE A C 1
ATOM 581 O O . PHE A 1 75 ? 11.976 43.076 -16.445 1.00 24.24 161 PHE A O 1
ATOM 589 N N . ASP A 1 76 ? 12.294 41.236 -17.691 1.00 24.31 162 ASP A N 1
ATOM 590 C CA . ASP A 1 76 ? 10.928 41.271 -18.183 1.00 26.73 162 ASP A CA 1
ATOM 591 C C . ASP A 1 76 ? 10.166 40.216 -17.421 1.00 24.27 162 ASP A C 1
ATOM 592 O O . ASP A 1 76 ? 10.585 39.066 -17.342 1.00 24.67 162 ASP A O 1
ATOM 597 N N . GLU A 1 77 ? 9.048 40.616 -16.841 1.00 22.73 163 GLU A N 1
ATOM 598 C CA . GLU A 1 77 ? 8.262 39.688 -16.057 1.00 22.06 163 GLU A CA 1
ATOM 599 C C . GLU A 1 77 ? 6.922 39.348 -16.696 1.00 20.66 163 GLU A C 1
ATOM 600 O O . GLU A 1 77 ? 6.065 40.213 -16.880 1.00 23.46 163 GLU A O 1
ATOM 606 N N . PRO A 1 78 ? 6.723 38.072 -17.043 1.00 21.98 164 PRO A N 1
ATOM 607 C CA . PRO A 1 78 ? 5.442 37.718 -17.651 1.00 22.22 164 PRO A CA 1
ATOM 608 C C . PRO A 1 78 ? 4.316 37.786 -16.634 1.00 23.48 164 PRO A C 1
ATOM 609 O O . PRO A 1 78 ? 4.544 37.919 -15.425 1.00 20.95 164 PRO A O 1
ATOM 613 N N . MET A 1 79 ? 3.092 37.715 -17.131 1.00 21.31 165 MET A N 1
ATOM 614 C CA . MET A 1 79 ? 1.951 37.709 -16.250 1.00 23.77 165 MET A CA 1
ATOM 615 C C . MET A 1 79 ? 1.133 36.464 -16.547 1.00 23.25 165 MET A C 1
A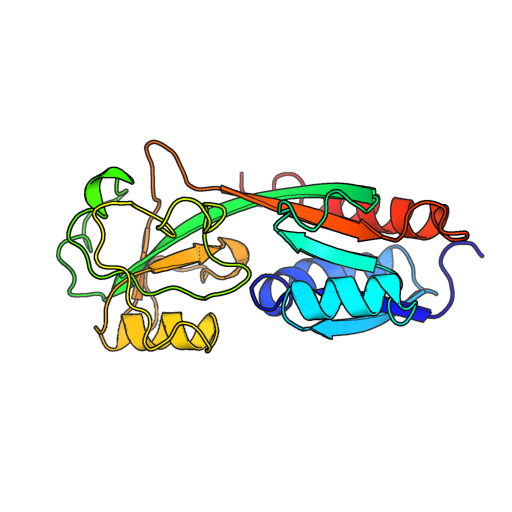TOM 616 O O . MET A 1 79 ? 1.001 36.054 -17.702 1.00 25.83 165 MET A O 1
ATOM 621 N N . LEU A 1 80 ? 0.616 35.845 -15.492 1.00 21.61 166 LEU A N 1
ATOM 622 C CA . LEU A 1 80 ? -0.188 34.640 -15.631 1.00 20.07 166 LEU A CA 1
ATOM 623 C C . LEU A 1 80 ? -1.628 34.924 -15.292 1.00 18.73 166 LEU A C 1
ATOM 624 O O . LEU A 1 80 ? -1.947 35.939 -14.675 1.00 18.65 166 LEU A O 1
ATOM 629 N N . LEU A 1 81 ? -2.500 34.010 -15.687 1.00 18.50 167 LEU A N 1
ATOM 630 C CA . LEU A 1 81 ? -3.917 34.173 -15.430 1.00 18.82 167 LEU A CA 1
ATOM 631 C C . LEU A 1 81 ? -4.309 33.515 -14.120 1.00 17.14 167 LEU A C 1
ATOM 632 O O . LEU A 1 81 ? -3.879 32.397 -13.841 1.00 16.49 167 LEU A O 1
ATOM 637 N N . ALA A 1 82 ? -5.112 34.215 -13.318 1.00 13.81 168 ALA A N 1
ATOM 638 C CA . ALA A 1 82 ? -5.595 33.676 -12.051 1.00 13.20 168 ALA A CA 1
ATOM 639 C C . ALA A 1 82 ? -7.115 33.579 -12.122 1.00 13.88 168 ALA A C 1
ATOM 640 O O . ALA A 1 82 ? -7.788 34.580 -12.331 1.00 15.78 168 ALA A O 1
ATOM 642 N N . ILE A 1 83 ? -7.655 32.378 -11.932 1.00 10.45 169 ILE A N 1
ATOM 643 C CA . ILE A 1 83 ? -9.097 32.168 -12.000 1.00 13.48 169 ILE A CA 1
ATOM 644 C C . ILE A 1 83 ? -9.504 31.267 -10.846 1.00 14.24 169 ILE A C 1
ATOM 645 O O . ILE A 1 83 ? -8.678 30.527 -10.322 1.00 18.05 169 ILE A O 1
ATOM 650 N N . TYR A 1 84 ? -10.759 31.339 -10.425 1.00 14.47 170 TYR A N 1
ATOM 651 C CA . TYR A 1 84 ? -11.193 30.461 -9.351 1.00 19.48 170 TYR A CA 1
ATOM 652 C C . TYR A 1 84 ? -11.314 29.028 -9.883 1.00 21.93 170 TYR A C 1
ATOM 653 O O . TYR A 1 84 ? -11.496 28.812 -11.081 1.00 22.58 170 TYR A O 1
ATOM 662 N N . GLU A 1 85 ? -11.178 28.058 -8.985 1.00 24.56 171 GLU A N 1
ATOM 663 C CA . GLU A 1 85 ? -11.250 26.635 -9.315 1.00 29.24 171 GLU A CA 1
ATOM 664 C C . GLU A 1 85 ? -12.394 26.226 -10.237 1.00 29.40 171 GLU A C 1
ATOM 665 O O . GLU A 1 85 ? -12.193 25.569 -11.243 1.00 30.96 171 GLU A O 1
ATOM 671 N N . ASP A 1 86 ? -13.603 26.587 -9.836 1.00 30.14 172 ASP A N 1
ATOM 672 C CA . ASP A 1 86 ? -14.801 26.218 -10.564 1.00 33.24 172 ASP A CA 1
ATOM 673 C C . ASP A 1 86 ? -15.092 27.020 -11.820 1.00 31.85 172 ASP A C 1
ATOM 674 O O . ASP A 1 86 ? -16.221 27.025 -12.306 1.00 30.56 172 ASP A O 1
ATOM 679 N N . HIS A 1 87 ? -14.081 27.702 -12.342 1.00 30.53 173 HIS A N 1
ATOM 680 C CA . HIS A 1 87 ? -14.265 28.480 -13.558 1.00 29.85 173 HIS A CA 1
ATOM 681 C C . HIS A 1 87 ? -14.111 27.515 -14.732 1.00 29.70 173 HIS A C 1
ATOM 682 O O . HIS A 1 87 ? -13.338 26.559 -14.656 1.00 28.44 173 HIS A O 1
ATOM 689 N N . PRO A 1 88 ? -14.861 27.749 -15.824 1.00 30.75 174 PRO A N 1
ATOM 690 C CA . PRO A 1 88 ? -14.827 26.914 -17.035 1.00 30.36 174 PRO A CA 1
ATOM 691 C C . PRO A 1 88 ? -13.423 26.649 -17.592 1.00 30.61 174 PRO A C 1
ATOM 692 O O . PRO A 1 88 ? -13.148 25.560 -18.108 1.00 34.79 174 PRO A O 1
ATOM 696 N N . TRP A 1 89 ? -12.528 27.630 -17.492 1.00 28.86 175 TRP A N 1
ATOM 697 C CA . TRP A 1 89 ? -11.175 27.444 -18.018 1.00 27.36 175 TRP A CA 1
ATOM 698 C C . TRP A 1 89 ? -10.243 26.628 -17.135 1.00 27.17 175 TRP A C 1
ATOM 699 O O . TRP A 1 89 ? -9.113 26.358 -17.528 1.00 31.15 175 TRP A O 1
ATOM 710 N N . ALA A 1 90 ? -10.715 26.225 -15.959 1.00 26.89 176 ALA A N 1
ATOM 711 C CA . ALA A 1 90 ? -9.898 25.472 -15.008 1.00 30.81 176 ALA A CA 1
ATOM 712 C C . ALA A 1 90 ? -9.139 24.281 -15.577 1.00 33.47 176 ALA A C 1
ATOM 713 O O . ALA A 1 90 ? -8.080 23.916 -15.059 1.00 36.15 176 ALA A O 1
ATOM 715 N N . ASN A 1 91 ? -9.666 23.674 -16.636 1.00 37.67 177 ASN A N 1
ATOM 716 C CA . ASN A 1 91 ? -9.013 22.510 -17.225 1.00 41.42 177 ASN A CA 1
ATOM 717 C C . ASN A 1 91 ? -8.146 22.779 -18.451 1.00 42.54 177 ASN A C 1
ATOM 718 O O . ASN A 1 91 ? -7.605 21.848 -19.049 1.00 42.90 177 ASN A O 1
ATOM 723 N N . ARG A 1 92 ? -8.006 24.052 -18.812 1.00 41.82 178 ARG A N 1
ATOM 724 C CA . ARG A 1 92 ? -7.190 24.438 -19.950 1.00 40.56 178 ARG A CA 1
ATOM 725 C C . ARG A 1 92 ? -5.727 24.514 -19.522 1.00 43.00 178 ARG A C 1
ATOM 726 O O . ARG A 1 92 ? -5.420 24.606 -18.330 1.00 41.99 178 ARG A O 1
ATOM 734 N N . GLU A 1 93 ? -4.821 24.461 -20.493 1.00 45.20 179 GLU A N 1
ATOM 735 C CA . GLU A 1 93 ? -3.395 24.528 -20.195 1.00 45.82 179 GLU A CA 1
ATOM 736 C C . GLU A 1 93 ? -2.838 25.904 -20.488 1.00 42.46 179 GLU A C 1
ATOM 737 O O . GLU A 1 93 ? -1.763 26.260 -20.022 1.00 42.13 179 GLU A O 1
ATOM 743 N N . ALA A 1 94 ? -3.581 26.672 -21.271 1.00 39.30 180 ALA A N 1
ATOM 744 C CA . ALA A 1 94 ? -3.179 28.021 -21.628 1.00 36.99 180 ALA A CA 1
ATOM 745 C C . ALA A 1 94 ? -4.435 28.689 -22.114 1.00 35.96 180 ALA A C 1
ATOM 746 O O . ALA A 1 94 ? -5.378 28.006 -22.498 1.00 36.72 180 ALA A O 1
ATOM 748 N N . VAL A 1 95 ? -4.454 30.017 -22.079 1.00 34.22 181 VAL A N 1
ATOM 749 C CA . VAL A 1 95 ? -5.606 30.787 -22.514 1.00 32.98 181 VAL A CA 1
ATOM 750 C C . VAL A 1 95 ? -5.169 32.002 -23.338 1.00 37.18 181 VAL A C 1
ATOM 751 O O . VAL A 1 95 ? -4.427 32.856 -22.852 1.00 37.55 181 VAL A O 1
ATOM 755 N N . PRO A 1 96 ? -5.621 32.094 -24.602 1.00 38.68 182 PRO A N 1
ATOM 756 C CA . PRO A 1 96 ? -5.241 33.239 -25.436 1.00 35.35 182 PRO A CA 1
ATOM 757 C C . PRO A 1 96 ? -5.846 34.541 -24.907 1.00 34.78 182 PRO A C 1
ATOM 758 O O . PRO A 1 96 ? -6.981 34.564 -24.414 1.00 33.95 182 PRO A O 1
ATOM 762 N N . MET A 1 97 ? -5.080 35.621 -25.007 1.00 30.63 183 MET A N 1
ATOM 763 C CA . MET A 1 97 ? -5.525 36.921 -24.529 1.00 34.08 183 MET A CA 1
ATOM 764 C C . MET A 1 97 ? -6.875 37.367 -25.085 1.00 36.90 183 MET A C 1
ATOM 765 O O . MET A 1 97 ? -7.677 37.982 -24.380 1.00 36.71 183 MET A O 1
ATOM 770 N N . ALA A 1 98 ? -7.121 37.060 -26.354 1.00 38.26 184 ALA A N 1
ATOM 771 C CA . ALA A 1 98 ? -8.378 37.421 -26.998 1.00 37.43 184 ALA A CA 1
ATOM 772 C C . ALA A 1 98 ? -9.589 36.853 -26.246 1.00 35.73 184 ALA A C 1
ATOM 773 O O . ALA A 1 98 ? -10.684 37.398 -26.330 1.00 36.13 184 ALA A O 1
ATOM 775 N N . ASP A 1 99 ? -9.399 35.767 -25.503 1.00 35.31 185 ASP A N 1
ATOM 776 C CA . ASP A 1 99 ? -10.515 35.173 -24.758 1.00 36.81 185 ASP A CA 1
ATOM 777 C C . ASP A 1 99 ? -11.040 36.023 -23.584 1.00 35.87 185 ASP A C 1
ATOM 778 O O . ASP A 1 99 ? -12.192 35.863 -23.171 1.00 36.30 185 ASP A O 1
ATOM 783 N N . LEU A 1 100 ? -10.215 36.933 -23.064 1.00 34.90 186 LEU A N 1
ATOM 784 C CA . LEU A 1 100 ? -10.613 37.775 -21.931 1.00 34.31 186 LEU A CA 1
ATOM 785 C C . LEU A 1 100 ? -11.797 38.677 -22.230 1.00 34.67 186 LEU A C 1
ATOM 786 O O . LEU A 1 100 ? -12.332 39.341 -21.332 1.00 31.25 186 LEU A O 1
ATOM 791 N N . ALA A 1 101 ? -12.196 38.713 -23.499 1.00 37.41 187 ALA A N 1
ATOM 792 C CA . ALA A 1 101 ? -13.336 39.524 -23.920 1.00 37.05 187 ALA A CA 1
ATOM 793 C C . ALA A 1 101 ? -14.600 38.971 -23.262 1.00 35.17 187 ALA A C 1
ATOM 794 O O . ALA A 1 101 ? -14.792 37.759 -23.206 1.00 32.29 187 ALA A O 1
ATOM 796 N N . GLY A 1 102 ? -15.447 39.857 -22.747 1.00 37.82 188 GLY A N 1
ATOM 797 C CA . GLY A 1 102 ? -16.674 39.409 -22.105 1.00 42.31 188 GLY A CA 1
ATOM 798 C C . GLY A 1 102 ? -16.485 38.619 -20.814 1.00 44.49 188 GLY A C 1
ATOM 799 O O . GLY A 1 102 ? -17.352 37.843 -20.413 1.00 48.05 188 GLY A O 1
ATOM 800 N N . GLU A 1 103 ? -15.349 38.814 -20.157 1.00 42.27 189 GLU A N 1
ATOM 801 C CA . GLU A 1 103 ? -15.053 38.132 -18.903 1.00 37.34 189 GLU A CA 1
ATOM 802 C C . GLU A 1 103 ? -14.935 39.255 -17.859 1.00 35.01 189 GLU A C 1
ATOM 803 O O . GLU A 1 103 ? -14.619 40.400 -18.212 1.00 32.83 189 GLU A O 1
ATOM 809 N N . LYS A 1 104 ? -15.209 38.957 -16.593 1.00 31.51 190 LYS A N 1
ATOM 810 C CA . LYS A 1 104 ? -15.108 39.986 -15.562 1.00 31.67 190 LYS A CA 1
ATOM 811 C C . LYS A 1 104 ? -13.691 40.044 -14.987 1.00 30.15 190 LYS A C 1
ATOM 812 O O . LYS A 1 104 ? -13.285 39.170 -14.226 1.00 27.53 190 LYS A O 1
ATOM 818 N N . LEU A 1 105 ? -12.950 41.080 -15.373 1.00 27.72 191 LEU A N 1
ATOM 819 C CA . LEU A 1 105 ? -11.573 41.278 -14.934 1.00 25.94 191 LEU A CA 1
ATOM 820 C C . LEU A 1 105 ? -11.395 42.241 -13.755 1.00 23.78 191 LEU A C 1
ATOM 821 O O . LEU A 1 105 ? -11.871 43.374 -13.780 1.00 21.07 191 LEU A O 1
ATOM 826 N N . LEU A 1 106 ? -10.701 41.786 -12.719 1.00 21.27 192 LEU A N 1
ATOM 827 C CA . LEU A 1 106 ? -10.441 42.651 -11.584 1.00 17.67 192 LEU A CA 1
ATOM 828 C C . LEU A 1 106 ? -9.121 43.346 -11.903 1.00 16.47 192 LEU A C 1
ATOM 829 O O . LEU A 1 106 ? -8.228 42.746 -12.498 1.00 18.43 192 LEU A O 1
ATOM 834 N N . MET A 1 107 ? -8.989 44.617 -11.549 1.00 17.93 193 MET A N 1
ATOM 835 C CA . MET A 1 107 ? -7.729 45.299 -11.827 1.00 20.89 193 MET A CA 1
ATOM 836 C C . MET A 1 107 ? -7.397 46.391 -10.829 1.00 17.94 193 MET A C 1
ATOM 837 O O . MET A 1 107 ? -8.256 46.808 -10.048 1.00 17.74 193 MET A O 1
ATOM 842 N N . LEU A 1 108 ? -6.142 46.829 -10.851 1.00 17.39 194 LEU A N 1
ATOM 843 C CA . LEU A 1 108 ? -5.672 47.895 -9.969 1.00 20.53 194 LEU A CA 1
ATOM 844 C C . LEU A 1 108 ? -5.332 49.147 -10.779 1.00 23.65 194 LEU A C 1
ATOM 845 O O . LEU A 1 108 ? -4.849 49.055 -11.912 1.00 21.08 194 LEU A O 1
ATOM 850 N N . GLU A 1 109 ? -5.574 50.311 -10.183 1.00 24.24 195 GLU A N 1
ATOM 851 C CA . GLU A 1 109 ? -5.292 51.586 -10.832 1.00 28.21 195 GLU A CA 1
ATOM 852 C C . GLU A 1 109 ? -3.791 51.860 -11.033 1.00 27.19 195 GLU A C 1
ATOM 853 O O . GLU A 1 109 ? -3.427 52.700 -11.855 1.00 28.50 195 GLU A O 1
ATOM 859 N N . ASP A 1 110 ? -2.923 51.160 -10.301 1.00 26.57 196 ASP A N 1
ATOM 860 C CA . ASP A 1 110 ? -1.474 51.364 -10.438 1.00 24.05 196 ASP A CA 1
ATOM 861 C C . ASP A 1 110 ? -0.634 50.072 -10.428 1.00 22.81 196 ASP A C 1
ATOM 862 O O . ASP A 1 110 ? -0.971 49.100 -9.757 1.00 22.97 196 ASP A O 1
ATOM 867 N N . GLY A 1 111 ? 0.457 50.077 -11.186 1.00 21.31 197 GLY A N 1
ATOM 868 C CA . GLY A 1 111 ? 1.356 48.934 -11.262 1.00 23.19 197 GLY A CA 1
ATOM 869 C C . GLY A 1 111 ? 0.790 47.597 -11.732 1.00 24.34 197 GLY A C 1
ATOM 870 O O . GLY A 1 111 ? 1.436 46.556 -11.553 1.00 21.06 197 GLY A O 1
ATOM 871 N N . HIS A 1 112 ? -0.386 47.617 -12.364 1.00 20.23 198 HIS A N 1
ATOM 872 C CA . HIS A 1 112 ? -1.043 46.389 -12.812 1.00 15.25 198 HIS A CA 1
ATOM 873 C C . HIS A 1 112 ? -1.320 46.314 -14.331 1.00 19.86 198 HIS A C 1
ATOM 874 O O . HIS A 1 112 ? -0.847 45.400 -15.005 1.00 18.38 198 HIS A O 1
ATOM 881 N N . CYS A 1 113 ? -2.086 47.273 -14.855 1.00 20.81 199 CYS A N 1
ATOM 882 C CA . CYS A 1 113 ? -2.452 47.323 -16.279 1.00 24.21 199 CYS A CA 1
ATOM 883 C C . CYS A 1 113 ? -1.322 47.170 -17.283 1.00 24.62 199 CYS A C 1
ATOM 884 O O . CYS A 1 113 ? -0.202 47.575 -17.031 1.00 23.67 199 CYS A O 1
ATOM 887 N N . LEU A 1 114 ? -1.639 46.591 -18.437 1.00 30.06 200 LEU A N 1
ATOM 888 C CA . LEU A 1 114 ? -0.649 46.411 -19.492 1.00 33.80 200 LEU A CA 1
ATOM 889 C C . LEU A 1 114 ? -0.619 47.631 -20.390 1.00 36.23 200 LEU A C 1
ATOM 890 O O . LEU A 1 114 ? 0.415 47.938 -20.966 1.00 36.99 200 LEU A O 1
ATOM 895 N N . ARG A 1 115 ? -1.748 48.326 -20.521 1.00 39.47 201 ARG A N 1
ATOM 896 C CA . ARG A 1 115 ? -1.795 49.509 -21.381 1.00 45.13 201 ARG A CA 1
ATOM 897 C C . ARG A 1 115 ? -1.775 50.812 -20.601 1.00 47.17 201 ARG A C 1
ATOM 898 O O . ARG A 1 115 ? -2.223 50.859 -19.453 1.00 45.71 201 ARG A O 1
ATOM 906 N N . ASP A 1 116 ? -1.243 51.868 -21.219 1.00 51.98 202 ASP A N 1
ATOM 907 C CA . ASP A 1 116 ? -1.267 53.169 -20.571 1.00 58.85 202 ASP A CA 1
ATOM 908 C C . ASP A 1 116 ? -2.773 53.375 -20.592 1.00 60.13 202 ASP A C 1
ATOM 909 O O . ASP A 1 116 ? -3.439 53.012 -21.567 1.00 59.80 202 ASP A O 1
ATOM 914 N N . GLN A 1 117 ? -3.331 53.929 -19.528 1.00 61.98 203 GLN A N 1
ATOM 915 C CA . GLN A 1 117 ? -4.774 54.062 -19.480 1.00 64.75 203 GLN A CA 1
ATOM 916 C C . GLN A 1 117 ? -5.397 55.257 -20.193 1.00 64.05 203 GLN A C 1
ATOM 917 O O . GLN A 1 117 ? -6.460 55.741 -19.805 1.00 63.10 203 GLN A O 1
ATOM 923 N N . ALA A 1 118 ? -4.731 55.709 -21.252 1.00 63.74 204 ALA A N 1
ATOM 924 C CA . ALA A 1 118 ? -5.232 56.807 -22.069 1.00 63.75 204 ALA A CA 1
ATOM 925 C C . ALA A 1 118 ? -5.974 56.134 -23.225 1.00 62.98 204 ALA A C 1
ATOM 926 O O . ALA A 1 118 ? -6.679 56.785 -24.003 1.00 62.87 204 ALA A O 1
ATOM 928 N N . MET A 1 119 ? -5.811 54.812 -23.306 1.00 61.37 205 MET A N 1
ATOM 929 C CA . MET A 1 119 ? -6.442 53.993 -24.337 1.00 59.03 205 MET A CA 1
ATOM 930 C C . MET A 1 119 ? -7.852 53.566 -23.962 1.00 55.25 205 MET A C 1
ATOM 931 O O . MET A 1 119 ? -8.552 52.968 -24.773 1.00 56.71 205 MET A O 1
ATOM 936 N N . GLY A 1 120 ? -8.257 53.849 -22.729 1.00 51.28 206 GLY A N 1
ATOM 937 C CA . GLY A 1 12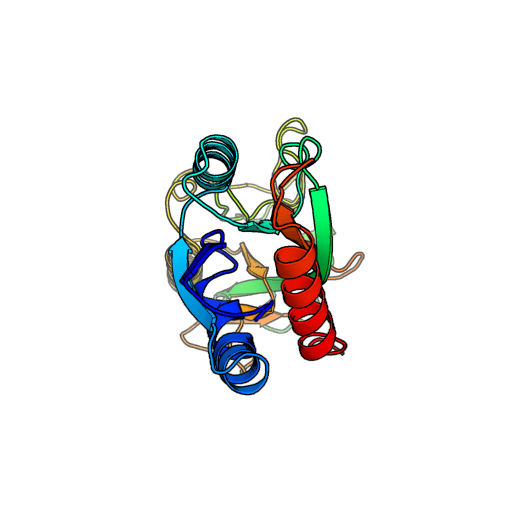0 ? -9.595 53.492 -22.293 1.00 46.52 206 GLY A CA 1
ATOM 938 C C . GLY A 1 120 ? -9.757 52.153 -21.591 1.00 45.42 206 GLY A C 1
ATOM 939 O O . GLY A 1 120 ? -10.799 51.906 -20.976 1.00 45.50 206 GLY A O 1
ATOM 940 N N . PHE A 1 121 ? -8.754 51.279 -21.679 1.00 41.71 207 PHE A N 1
ATOM 941 C CA . PHE A 1 121 ? -8.845 49.977 -21.026 1.00 38.02 207 PHE A CA 1
ATOM 942 C C . PHE A 1 121 ? -7.538 49.555 -20.356 1.00 34.82 207 PHE A C 1
ATOM 943 O O . PHE A 1 121 ? -6.502 50.188 -20.541 1.00 32.91 207 PHE A O 1
ATOM 951 N N . CYS A 1 122 ? -7.601 48.481 -19.574 1.00 33.45 208 CYS A N 1
ATOM 952 C CA . CYS A 1 122 ? -6.447 47.989 -18.818 1.00 31.39 208 CYS A CA 1
ATOM 953 C C . CYS A 1 122 ? -5.749 46.770 -19.411 1.00 30.46 208 CYS A C 1
ATOM 954 O O . CYS A 1 122 ? -4.533 46.771 -19.608 1.00 30.08 208 CYS A O 1
ATOM 957 N N . PHE A 1 123 ? -6.524 45.725 -19.678 1.00 33.99 209 PHE A N 1
ATOM 958 C CA . PHE A 1 123 ? -5.979 44.489 -20.230 1.00 36.02 209 PHE A CA 1
ATOM 959 C C . PHE A 1 123 ? -6.538 44.156 -21.607 1.00 36.02 209 PHE A C 1
ATOM 960 O O . PHE A 1 123 ? -5.784 43.885 -22.536 1.00 36.34 209 PHE A O 1
ATOM 968 N N . GLU A 1 124 ? -7.860 44.174 -21.730 1.00 37.23 210 GLU A N 1
ATOM 969 C CA . GLU A 1 124 ? -8.524 4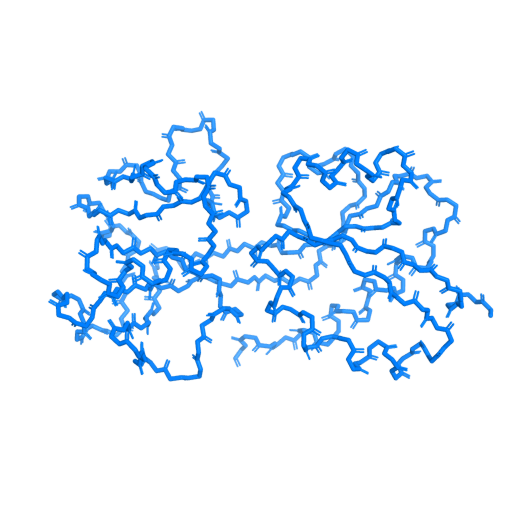3.839 -22.985 1.00 38.25 210 GLU A CA 1
ATOM 970 C C . GLU A 1 124 ? -9.720 44.763 -23.175 1.00 38.17 210 GLU A C 1
ATOM 971 O O . GLU A 1 124 ? -10.546 44.914 -22.271 1.00 36.79 210 GLU A O 1
ATOM 977 N N . ALA A 1 125 ? -9.800 45.383 -24.353 1.00 37.55 211 ALA A N 1
ATOM 978 C CA . ALA A 1 125 ? -10.880 46.314 -24.691 1.00 33.70 211 ALA A CA 1
ATOM 979 C C . ALA A 1 125 ? -12.299 45.770 -24.492 1.00 32.54 211 ALA A C 1
ATOM 980 O O . ALA A 1 125 ? -13.175 46.483 -23.998 1.00 32.26 211 ALA A O 1
ATOM 982 N N . GLY A 1 126 ? -12.531 44.518 -24.878 1.00 30.90 212 GLY A N 1
ATOM 983 C CA . GLY A 1 126 ? -13.862 43.947 -24.735 1.00 32.20 212 GLY A CA 1
ATOM 984 C C . GLY A 1 126 ? -14.135 43.226 -23.420 1.00 34.83 212 GLY A C 1
ATOM 985 O O . GLY A 1 126 ? -15.135 42.508 -23.276 1.00 33.22 212 GLY A O 1
ATOM 986 N N . ALA A 1 127 ? -13.259 43.411 -22.442 1.00 32.96 213 ALA A N 1
ATOM 987 C CA . ALA A 1 127 ? -13.460 42.739 -21.172 1.00 32.72 213 ALA A CA 1
ATOM 988 C C . ALA A 1 127 ? -14.229 43.642 -20.239 1.00 31.01 213 ALA A C 1
ATOM 989 O O . ALA A 1 127 ? -14.190 44.863 -20.378 1.00 32.16 213 ALA A O 1
ATOM 991 N N . ASP A 1 128 ? -14.943 43.036 -19.297 1.00 29.99 214 ASP A N 1
ATOM 992 C CA . ASP A 1 128 ? -15.696 43.791 -18.303 1.00 31.65 214 ASP A CA 1
ATOM 993 C C . ASP A 1 128 ? -14.739 43.997 -17.115 1.00 30.76 214 ASP A C 1
ATOM 994 O O . ASP A 1 128 ? -14.661 43.169 -16.192 1.00 26.30 214 ASP A O 1
ATOM 999 N N . GLU A 1 129 ? -13.997 45.100 -17.172 1.00 29.90 215 GLU A N 1
ATOM 1000 C CA . GLU A 1 129 ? -13.002 45.434 -16.162 1.00 30.19 215 GLU A CA 1
ATOM 1001 C C . GLU A 1 129 ? -13.577 46.200 -14.974 1.00 31.46 215 GLU A C 1
ATOM 1002 O O . GLU A 1 129 ? -13.890 47.385 -15.085 1.00 32.27 215 GLU A O 1
ATOM 1008 N N . ASP A 1 130 ? -13.705 45.499 -13.842 1.00 31.08 216 ASP A N 1
ATOM 1009 C CA . ASP A 1 130 ? -14.250 46.050 -12.600 1.00 28.56 216 ASP A CA 1
ATOM 1010 C C . ASP A 1 130 ? -13.398 47.166 -11.989 1.00 27.15 216 ASP A C 1
ATOM 1011 O O . ASP A 1 130 ? -12.178 47.134 -12.045 1.00 26.55 216 ASP A O 1
ATOM 1016 N N . THR A 1 131 ? -14.061 48.149 -11.392 1.00 27.73 217 THR A N 1
ATOM 1017 C CA . THR A 1 131 ? -13.388 49.292 -10.779 1.00 25.70 217 THR A CA 1
ATOM 1018 C C . THR A 1 131 ? -13.596 49.350 -9.279 1.00 26.61 217 THR A C 1
ATOM 1019 O O . THR A 1 131 ? -13.001 50.190 -8.610 1.00 33.44 217 THR A O 1
ATOM 1023 N N . HIS A 1 132 ? -14.453 48.490 -8.743 1.00 23.19 218 HIS A N 1
ATOM 1024 C CA . HIS A 1 132 ? -14.724 48.515 -7.311 1.00 21.14 218 HIS A CA 1
ATOM 1025 C C . HIS A 1 132 ? -13.528 48.184 -6.421 1.00 20.24 218 HIS A C 1
ATOM 1026 O O . HIS A 1 132 ? -13.474 48.619 -5.269 1.00 18.10 218 HIS A O 1
ATOM 1033 N N . PHE A 1 133 ? -12.581 47.413 -6.948 1.00 18.50 219 PHE A N 1
ATOM 1034 C CA . PHE A 1 133 ? -11.394 47.026 -6.182 1.00 19.95 219 PHE A CA 1
ATOM 1035 C C . PHE A 1 133 ? -10.127 47.647 -6.753 1.00 19.19 219 PHE A C 1
ATOM 1036 O O . PHE A 1 133 ? -9.024 47.211 -6.454 1.00 17.65 219 PHE A O 1
ATOM 1044 N N . ARG A 1 134 ? -10.306 48.674 -7.574 1.00 20.59 220 ARG A N 1
ATOM 1045 C CA . ARG A 1 134 ? -9.208 49.381 -8.216 1.00 21.51 220 ARG A CA 1
ATOM 1046 C C . ARG A 1 134 ? -8.233 50.044 -7.237 1.00 19.48 220 ARG A C 1
ATOM 1047 O O . ARG A 1 134 ? -7.026 50.089 -7.485 1.00 16.01 220 ARG A O 1
ATOM 1055 N N . ALA A 1 135 ? -8.742 50.569 -6.127 1.00 16.41 221 ALA A N 1
ATOM 1056 C CA . ALA A 1 135 ? -7.850 51.218 -5.173 1.00 18.18 221 ALA A CA 1
ATOM 1057 C C . ALA A 1 135 ? -7.397 50.311 -4.041 1.00 18.70 221 ALA A C 1
ATOM 1058 O O . ALA A 1 135 ? -7.084 50.810 -2.958 1.00 19.37 221 ALA A O 1
ATOM 1060 N N . THR A 1 136 ? -7.354 48.993 -4.266 1.00 15.95 222 THR A N 1
ATOM 1061 C CA . THR A 1 136 ? -6.898 48.102 -3.198 1.00 14.44 222 THR A CA 1
ATOM 1062 C C . THR A 1 136 ? -5.475 47.600 -3.394 1.00 14.46 222 THR A C 1
ATOM 1063 O O . THR A 1 136 ? -4.538 48.396 -3.363 1.00 17.82 222 THR A O 1
ATOM 1067 N N . SER A 1 137 ? -5.295 46.299 -3.600 1.00 10.23 223 SER A N 1
ATOM 1068 C CA . SER A 1 137 ? -3.955 45.741 -3.759 1.00 11.06 223 SER A CA 1
ATOM 1069 C C . SER A 1 137 ? -3.997 44.376 -4.429 1.00 12.63 223 SER A C 1
ATOM 1070 O O . SER A 1 137 ? -5.056 43.792 -4.601 1.00 17.15 223 SER A O 1
ATOM 1073 N N . LEU A 1 138 ? -2.824 43.865 -4.768 1.00 13.24 224 LEU A N 1
ATOM 1074 C CA . LEU A 1 138 ? -2.677 42.576 -5.427 1.00 14.96 224 LEU A CA 1
ATOM 1075 C C . LEU A 1 138 ? -3.230 41.405 -4.605 1.00 16.51 224 LEU A C 1
ATOM 1076 O O . LEU A 1 138 ? -3.949 40.558 -5.136 1.00 15.15 224 LEU A O 1
ATOM 1081 N N . GLU A 1 139 ? -2.904 41.350 -3.312 1.00 15.38 225 GLU A N 1
ATOM 1082 C CA . GLU A 1 139 ? -3.397 40.258 -2.476 1.00 12.48 225 GLU A CA 1
ATOM 1083 C C . GLU A 1 139 ? -4.905 40.309 -2.326 1.00 12.71 225 GLU A C 1
ATOM 1084 O O . GLU A 1 139 ? -5.555 39.274 -2.195 1.00 15.90 225 GLU A O 1
ATOM 1090 N N . THR A 1 140 ? -5.470 41.509 -2.346 1.00 11.23 226 THR A N 1
ATOM 1091 C CA . THR A 1 140 ? -6.920 41.646 -2.242 1.00 13.34 226 THR A CA 1
ATOM 1092 C C . THR A 1 140 ? -7.544 41.039 -3.486 1.00 13.42 226 THR A C 1
ATOM 1093 O O . THR A 1 140 ? -8.532 40.322 -3.401 1.00 15.16 226 THR A O 1
ATOM 1097 N N . LEU A 1 141 ? -6.943 41.323 -4.639 1.00 13.37 227 LEU A N 1
ATOM 1098 C CA . LEU A 1 141 ? -7.425 40.778 -5.898 1.00 15.78 227 LEU A CA 1
ATOM 1099 C C . LEU A 1 141 ? -7.371 39.258 -5.875 1.00 15.29 227 LEU A C 1
ATOM 1100 O O . LEU A 1 141 ? -8.370 38.602 -6.175 1.00 16.39 227 LEU A O 1
ATOM 1105 N N . ARG A 1 142 ? -6.221 38.702 -5.502 1.00 13.92 228 ARG A N 1
ATOM 1106 C CA . ARG A 1 142 ? -6.064 37.249 -5.435 1.00 14.61 228 ARG A CA 1
ATOM 1107 C C . ARG A 1 142 ? -7.154 36.599 -4.582 1.00 15.67 228 ARG A C 1
ATOM 1108 O O . ARG A 1 142 ? -7.752 35.604 -4.976 1.00 16.30 228 ARG A O 1
ATOM 1116 N N . ASN A 1 143 ? -7.432 37.176 -3.418 1.00 16.52 229 ASN A N 1
ATOM 1117 C CA . ASN A 1 143 ? -8.435 36.605 -2.534 1.00 14.57 229 ASN A CA 1
ATOM 1118 C C . ASN A 1 143 ? -9.860 36.770 -3.041 1.00 18.63 229 ASN A C 1
ATOM 1119 O O . ASN A 1 143 ? -10.714 35.945 -2.732 1.00 17.53 229 ASN A O 1
ATOM 1124 N N . MET A 1 144 ? -10.133 37.828 -3.807 1.00 16.64 230 MET A N 1
ATOM 1125 C CA . MET A 1 144 ? -11.481 38.013 -4.333 1.00 17.01 230 MET A CA 1
ATOM 1126 C C . MET A 1 144 ? -11.707 37.046 -5.498 1.00 17.99 230 MET A C 1
ATOM 1127 O O . MET A 1 144 ? -12.832 36.611 -5.750 1.00 18.04 230 MET A O 1
ATOM 1132 N N . VAL A 1 145 ? -10.637 36.706 -6.203 1.00 17.20 231 VAL A N 1
ATOM 1133 C CA . VAL A 1 145 ? -10.745 35.733 -7.283 1.00 19.33 231 VAL A CA 1
ATOM 1134 C C . VAL A 1 145 ? -11.165 34.385 -6.658 1.00 22.92 231 VAL A C 1
ATOM 1135 O O . VAL A 1 145 ? -12.050 33.691 -7.173 1.00 22.05 231 VAL A O 1
ATOM 1139 N N . ALA A 1 146 ? -10.529 34.030 -5.541 1.00 22.12 232 ALA A N 1
ATOM 1140 C CA . ALA A 1 146 ? -10.847 32.785 -4.838 1.00 21.94 232 ALA A CA 1
ATOM 1141 C C . ALA A 1 146 ? -12.294 32.806 -4.370 1.00 22.09 232 ALA A C 1
ATOM 1142 O O . ALA A 1 146 ? -12.943 31.773 -4.316 1.00 25.01 232 ALA A O 1
ATOM 1144 N N . ALA A 1 147 ? -12.789 33.985 -4.010 1.00 21.19 233 ALA A N 1
ATOM 1145 C CA . ALA A 1 147 ? -14.170 34.123 -3.562 1.00 20.30 233 ALA A CA 1
ATOM 1146 C C . ALA A 1 147 ? -15.123 34.068 -4.757 1.00 20.60 233 ALA A C 1
ATOM 1147 O O . ALA A 1 147 ? -16.337 34.097 -4.579 1.00 20.86 233 ALA A O 1
ATOM 1149 N N . GLY A 1 148 ? -14.565 34.014 -5.972 1.00 22.58 234 GLY A N 1
ATOM 1150 C CA . GLY A 1 148 ? -15.373 33.930 -7.183 1.00 19.28 234 GLY A CA 1
ATOM 1151 C C . GLY A 1 148 ? -15.899 35.248 -7.736 1.00 23.96 234 GLY A C 1
ATOM 1152 O O . GLY A 1 148 ? -16.825 35.252 -8.542 1.00 25.89 234 GLY A O 1
ATOM 1153 N N . SER A 1 149 ? -15.314 36.367 -7.328 1.00 20.03 235 SER A N 1
ATOM 1154 C CA . SER A 1 149 ? -15.773 37.660 -7.800 1.00 21.32 235 SER A CA 1
ATOM 1155 C C . SER A 1 149 ? -15.349 37.978 -9.233 1.00 20.47 235 SER A C 1
ATOM 1156 O O . SER A 1 149 ? -15.905 38.883 -9.853 1.00 24.66 235 SER A O 1
ATOM 1159 N N . GLY A 1 150 ? -14.376 37.237 -9.753 1.00 17.51 236 GLY A N 1
ATOM 1160 C CA . GLY A 1 150 ? -13.904 37.467 -11.108 1.00 13.08 236 GLY A CA 1
ATOM 1161 C C . GLY A 1 150 ? -12.546 36.822 -11.301 1.00 15.58 236 GLY A C 1
ATOM 1162 O O . GLY A 1 150 ? -12.151 35.922 -10.542 1.00 17.13 236 GLY A O 1
ATOM 1163 N N . ILE A 1 151 ? -11.817 37.269 -12.316 1.00 11.31 237 ILE A N 1
ATOM 1164 C CA . ILE A 1 151 ? -10.485 36.726 -12.574 1.00 14.23 237 ILE A CA 1
ATOM 1165 C C . ILE A 1 151 ? -9.536 37.885 -12.849 1.00 13.46 237 ILE A C 1
ATOM 1166 O O . ILE A 1 151 ? -9.972 39.033 -13.013 1.00 16.14 237 ILE A O 1
ATOM 1171 N N . THR A 1 152 ? -8.243 37.607 -12.911 1.00 11.38 238 THR A N 1
ATOM 1172 C CA . THR A 1 152 ? -7.312 38.685 -13.184 1.00 13.16 238 THR A CA 1
ATOM 1173 C C . THR A 1 152 ? -5.964 38.148 -13.621 1.00 11.41 238 THR A C 1
ATOM 1174 O O . THR A 1 152 ? -5.791 36.940 -13.749 1.00 13.84 238 THR A O 1
ATOM 1178 N N . LEU A 1 153 ? -5.022 39.048 -13.885 1.00 12.26 239 LEU A N 1
ATOM 1179 C CA . LEU A 1 153 ? -3.668 38.661 -14.278 1.00 13.98 239 LEU A CA 1
ATOM 1180 C C . LEU A 1 153 ? -2.720 39.095 -13.155 1.00 16.03 239 LEU A C 1
ATOM 1181 O O . LEU A 1 153 ? -2.846 40.189 -12.609 1.00 15.01 239 LEU A O 1
ATOM 1186 N N . LEU A 1 154 ? -1.772 38.230 -12.822 1.00 16.22 240 LEU A N 1
ATOM 1187 C CA . LEU A 1 154 ? -0.817 38.512 -11.765 1.00 17.07 240 LEU A CA 1
ATOM 1188 C C . LEU A 1 154 ? 0.595 38.339 -12.292 1.00 18.48 240 LEU A C 1
ATOM 1189 O O . LEU A 1 154 ? 0.842 37.500 -13.160 1.00 19.64 240 LEU A O 1
ATOM 1194 N N . PRO A 1 155 ? 1.540 39.149 -11.787 1.00 17.67 241 PRO A N 1
ATOM 1195 C CA . PRO A 1 155 ? 2.933 39.048 -12.228 1.00 15.41 241 PRO A CA 1
ATOM 1196 C C . PRO A 1 155 ? 3.440 37.678 -11.783 1.00 14.78 241 PRO A C 1
ATOM 1197 O O . PRO A 1 155 ? 3.049 37.194 -10.723 1.00 13.98 241 PRO A O 1
ATOM 1201 N N . ALA A 1 156 ? 4.310 37.074 -12.581 1.00 13.91 242 ALA A N 1
ATOM 1202 C CA . ALA A 1 156 ? 4.857 35.758 -12.285 1.00 17.45 242 ALA A CA 1
ATOM 1203 C C . ALA A 1 156 ? 5.438 35.624 -10.881 1.00 17.95 242 ALA A C 1
ATOM 1204 O O . ALA A 1 156 ? 5.209 34.611 -10.219 1.00 18.55 242 ALA A O 1
ATOM 1206 N N . LEU A 1 157 ? 6.183 36.629 -10.423 1.00 15.04 243 LEU A N 1
ATOM 1207 C CA . LEU A 1 157 ? 6.794 36.555 -9.094 1.00 15.29 243 LEU A CA 1
ATOM 1208 C C . LEU A 1 157 ? 5.773 36.391 -7.967 1.00 12.95 243 LEU A C 1
ATOM 1209 O O . LEU A 1 157 ? 6.116 35.886 -6.910 1.00 12.60 243 LEU A O 1
ATOM 1214 N N . ALA A 1 158 ? 4.518 36.763 -8.224 1.00 11.30 244 ALA A N 1
ATOM 1215 C CA . ALA A 1 158 ? 3.437 36.661 -7.239 1.00 11.58 244 ALA A CA 1
ATOM 1216 C C . ALA A 1 158 ? 2.630 35.348 -7.308 1.00 14.43 244 ALA A C 1
ATOM 1217 O O . ALA A 1 158 ? 1.640 35.163 -6.578 1.00 13.30 244 ALA A O 1
ATOM 1219 N N . VAL A 1 159 ? 3.044 34.444 -8.187 1.00 15.02 245 VAL A N 1
ATOM 1220 C CA . VAL A 1 159 ? 2.348 33.177 -8.353 1.00 18.99 245 VAL A CA 1
ATOM 1221 C C . VAL A 1 159 ? 3.024 32.082 -7.531 1.00 21.15 245 VAL A C 1
ATOM 1222 O O . VAL A 1 159 ? 4.241 31.913 -7.598 1.00 25.69 245 VAL A O 1
ATOM 1226 N N . PRO A 1 160 ? 2.244 31.325 -6.738 1.00 22.16 246 PRO A N 1
ATOM 1227 C CA . PRO A 1 160 ? 2.790 30.244 -5.902 1.00 23.41 246 PRO A CA 1
ATOM 1228 C C . PRO A 1 160 ? 3.413 29.124 -6.733 1.00 27.54 246 PRO A C 1
ATOM 1229 O O . PRO A 1 160 ? 3.168 29.022 -7.929 1.00 27.64 246 PRO A O 1
ATOM 1233 N N . PRO A 1 161 ? 4.240 28.275 -6.108 1.00 33.08 247 PRO A N 1
ATOM 1234 C CA . PRO A 1 161 ? 4.874 27.178 -6.848 1.00 36.14 247 PRO A CA 1
ATOM 1235 C C . PRO A 1 161 ? 3.872 26.218 -7.488 1.00 38.29 247 PRO A C 1
ATOM 1236 O O . PRO A 1 161 ? 4.153 25.651 -8.536 1.00 40.57 247 PRO A O 1
ATOM 1240 N N . GLU A 1 162 ? 2.708 26.044 -6.864 1.00 40.82 248 GLU A N 1
ATOM 1241 C CA . GLU A 1 162 ? 1.680 25.144 -7.396 1.00 42.52 248 GLU A CA 1
ATOM 1242 C C . GLU A 1 162 ? 0.771 25.791 -8.428 1.00 42.19 248 GLU A C 1
ATOM 1243 O O . GLU A 1 162 ? 0.607 27.013 -8.467 1.00 43.58 248 GLU A O 1
ATOM 1249 N N . ARG A 1 163 ? 0.160 24.944 -9.248 1.00 40.52 249 ARG A N 1
ATOM 1250 C CA . ARG A 1 163 ? -0.766 25.387 -10.282 1.00 39.06 249 ARG A CA 1
ATOM 1251 C C . ARG A 1 163 ? -2.078 25.780 -9.606 1.00 34.69 249 ARG A C 1
ATOM 1252 O O . ARG A 1 163 ? -2.763 26.693 -10.049 1.00 35.04 249 ARG A O 1
ATOM 1260 N N . LYS A 1 164 ? -2.414 25.087 -8.521 1.00 31.01 250 LYS A N 1
ATOM 1261 C CA . LYS A 1 164 ? -3.651 25.347 -7.796 1.00 30.15 250 LYS A CA 1
ATOM 1262 C C . LYS A 1 164 ? -3.404 25.545 -6.303 1.00 27.94 250 LYS A C 1
ATOM 1263 O O . LYS A 1 164 ? -2.743 24.739 -5.661 1.00 25.02 250 LYS A O 1
ATOM 1269 N N . ARG A 1 165 ? -3.946 26.619 -5.746 1.00 26.40 251 ARG A N 1
ATOM 1270 C CA . ARG A 1 165 ? -3.769 26.882 -4.331 1.00 21.34 251 ARG A CA 1
ATOM 1271 C C . ARG A 1 165 ? -4.867 27.768 -3.795 1.00 21.73 251 ARG A C 1
ATOM 1272 O O . ARG A 1 165 ? -5.244 28.746 -4.433 1.00 21.83 251 ARG A O 1
ATOM 1280 N N . ASP A 1 166 ? -5.377 27.410 -2.618 1.00 18.34 252 ASP A N 1
ATOM 1281 C CA . ASP A 1 166 ? -6.443 28.141 -1.947 1.00 18.78 252 ASP A CA 1
ATOM 1282 C C . ASP A 1 166 ? -7.641 28.508 -2.852 1.00 20.01 252 ASP A C 1
ATOM 1283 O O . ASP A 1 166 ? -8.220 29.593 -2.736 1.00 19.45 252 ASP A O 1
ATOM 1288 N N . GLY A 1 167 ? -8.013 27.602 -3.748 1.00 19.55 253 GLY A N 1
ATOM 1289 C CA . GLY A 1 167 ? -9.157 27.846 -4.611 1.00 20.11 253 GLY A CA 1
ATOM 1290 C C . GLY A 1 167 ? -8.878 28.703 -5.826 1.00 20.63 253 GLY A C 1
ATOM 1291 O O . GLY A 1 167 ? -9.798 29.213 -6.459 1.00 20.76 253 GLY A O 1
ATOM 1292 N N . VAL A 1 168 ? -7.602 28.881 -6.139 1.00 20.83 254 VAL A N 1
ATOM 1293 C CA . VAL A 1 168 ? -7.206 29.661 -7.299 1.00 18.25 254 VAL A CA 1
ATOM 1294 C C . VAL A 1 168 ? -6.331 28.772 -8.171 1.00 19.78 254 VAL A C 1
ATOM 1295 O O . VAL A 1 168 ? -5.471 28.050 -7.667 1.00 21.20 254 VAL A O 1
ATOM 1299 N N . VAL A 1 169 ? -6.577 28.827 -9.475 1.00 18.05 255 VAL A N 1
ATOM 1300 C CA . VAL A 1 169 ? -5.834 28.059 -10.461 1.00 17.42 255 VAL A CA 1
ATOM 1301 C C . VAL A 1 169 ? -5.054 29.092 -11.253 1.00 16.75 255 VAL A C 1
ATOM 1302 O O . VAL A 1 169 ? -5.598 30.121 -11.614 1.00 19.38 255 VAL A O 1
ATOM 1306 N N . TYR A 1 170 ? -3.777 28.831 -11.500 1.00 18.14 256 TYR A N 1
ATOM 1307 C CA . TYR A 1 170 ? -2.946 29.767 -12.245 1.00 18.83 256 TYR A CA 1
ATOM 1308 C C . TYR A 1 170 ? -2.484 29.120 -13.538 1.00 19.72 256 TYR A C 1
ATOM 1309 O O . TYR A 1 170 ? -1.892 28.041 -13.524 1.00 20.77 256 TYR A O 1
ATOM 1318 N N . LEU A 1 171 ? -2.755 29.780 -14.656 1.00 21.07 257 LEU A N 1
ATOM 1319 C CA . LEU A 1 171 ? -2.355 29.254 -15.946 1.00 25.80 257 LEU A CA 1
ATOM 1320 C C . LEU A 1 171 ? -1.786 30.318 -16.883 1.00 26.07 257 LEU A C 1
ATOM 1321 O O . LEU A 1 171 ? -2.097 31.511 -16.760 1.00 22.55 257 LEU A O 1
ATOM 1326 N N . PRO A 1 172 ? -0.934 29.889 -17.835 1.00 26.80 258 PRO A N 1
ATOM 1327 C CA . PRO A 1 172 ? -0.295 30.776 -18.815 1.00 25.45 258 PRO A CA 1
ATOM 1328 C C . PRO A 1 172 ? -1.309 31.498 -19.682 1.00 26.81 258 PRO A C 1
ATOM 1329 O O . PRO A 1 172 ? -2.402 30.987 -19.942 1.00 27.65 258 PRO A O 1
ATOM 1333 N N . ALA A 1 173 ? -0.944 32.701 -20.107 1.00 28.07 259 ALA A N 1
ATOM 1334 C CA . ALA A 1 173 ? -1.775 33.512 -20.990 1.00 29.29 259 ALA A CA 1
ATOM 1335 C C . ALA A 1 173 ? -0.898 33.622 -22.236 1.00 30.06 259 ALA A C 1
ATOM 1336 O O . ALA A 1 173 ? 0.293 33.909 -22.134 1.00 28.86 259 ALA A O 1
ATOM 1338 N N . ILE A 1 174 ? -1.479 33.402 -23.407 1.00 31.23 260 ILE A N 1
ATOM 1339 C CA . ILE A 1 174 ? -0.694 33.416 -24.637 1.00 32.57 260 ILE A CA 1
ATOM 1340 C C . ILE A 1 174 ? -1.267 34.228 -25.780 1.00 33.97 260 ILE A C 1
ATOM 1341 O O . ILE A 1 174 ? -2.355 34.794 -25.683 1.00 33.37 260 ILE A O 1
ATOM 1346 N N . LYS A 1 175 ? -0.500 34.270 -26.868 1.00 36.94 261 LYS A N 1
ATOM 1347 C CA . LYS A 1 175 ? -0.887 34.966 -28.091 1.00 37.02 261 LYS A CA 1
ATOM 1348 C C . LYS A 1 175 ? -1.458 36.367 -27.873 1.00 36.04 261 LYS A C 1
ATOM 1349 O O . LYS A 1 175 ? -2.628 36.632 -28.176 1.00 39.33 261 LYS A O 1
ATOM 1355 N N . PRO A 1 176 ? -0.641 37.286 -27.340 1.00 33.00 262 PRO A N 1
ATOM 1356 C CA . PRO A 1 176 ? 0.752 37.047 -26.950 1.00 31.46 262 PRO A CA 1
ATOM 1357 C C . PRO A 1 176 ? 0.865 36.952 -25.428 1.00 33.56 262 PRO A C 1
ATOM 1358 O O . PRO A 1 176 ? 0.005 37.472 -24.708 1.00 31.55 262 PRO A O 1
ATOM 1362 N N . GLU A 1 177 ? 1.922 36.297 -24.947 1.00 33.46 263 GLU A N 1
ATOM 1363 C CA . GLU A 1 177 ? 2.155 36.194 -23.507 1.00 33.76 263 GLU A CA 1
ATOM 1364 C C . GLU A 1 177 ? 2.306 37.624 -22.954 1.00 30.92 263 GLU A C 1
ATOM 1365 O O . GLU A 1 177 ? 3.165 38.384 -23.400 1.00 29.31 263 GLU A O 1
ATOM 1371 N N . PRO A 1 178 ? 1.455 38.011 -21.996 1.00 28.26 264 PRO A N 1
ATOM 1372 C CA . PRO A 1 178 ? 1.545 39.361 -21.423 1.00 28.95 264 PRO A CA 1
ATOM 1373 C C . PRO A 1 178 ? 2.848 39.488 -20.631 1.00 28.31 264 PRO A C 1
ATOM 1374 O O . PRO A 1 178 ? 3.208 38.588 -19.870 1.00 25.00 264 PRO A O 1
ATOM 1378 N N . ARG A 1 179 ? 3.550 40.598 -20.812 1.00 28.48 265 ARG A N 1
ATOM 1379 C CA . ARG A 1 179 ? 4.808 40.825 -20.111 1.00 31.50 265 ARG A CA 1
ATOM 1380 C C . ARG A 1 179 ? 4.949 42.285 -19.747 1.00 30.85 265 ARG A C 1
ATOM 1381 O O . ARG A 1 179 ? 4.369 43.148 -20.401 1.00 31.98 265 ARG A O 1
ATOM 1389 N N . ARG A 1 180 ? 5.714 42.561 -18.696 1.00 28.31 266 ARG A N 1
ATOM 1390 C CA . ARG A 1 180 ? 5.970 43.939 -18.295 1.00 23.31 266 ARG A CA 1
ATOM 1391 C C . ARG A 1 180 ? 7.464 44.013 -18.001 1.00 21.70 266 ARG A C 1
ATOM 1392 O O . ARG A 1 180 ? 8.090 43.009 -17.657 1.00 21.15 266 ARG A O 1
ATOM 1400 N N . THR A 1 181 ? 8.042 45.194 -18.183 1.00 21.83 267 THR A N 1
ATOM 1401 C CA . THR A 1 181 ? 9.464 45.390 -17.958 1.00 21.87 267 THR A CA 1
ATOM 1402 C C . THR A 1 181 ? 9.697 46.106 -16.635 1.00 22.23 267 THR A C 1
ATOM 1403 O O . THR A 1 181 ? 9.211 47.216 -16.415 1.00 19.91 267 THR A O 1
ATOM 1407 N N . ILE A 1 182 ? 10.420 45.446 -15.740 1.00 21.47 268 ILE A N 1
ATOM 1408 C CA . ILE A 1 182 ? 10.715 46.039 -14.452 1.00 19.04 268 ILE A CA 1
ATOM 1409 C C . ILE A 1 182 ? 12.065 46.726 -14.564 1.00 17.83 268 ILE A C 1
ATOM 1410 O O . ILE A 1 182 ? 13.035 46.136 -15.028 1.00 19.01 268 ILE A O 1
ATOM 1415 N N . GLY A 1 183 ? 12.135 47.980 -14.146 1.00 16.52 269 GLY A N 1
ATOM 1416 C CA . GLY A 1 183 ? 13.406 48.672 -14.220 1.00 17.16 269 GLY A CA 1
ATOM 1417 C C . GLY A 1 183 ? 13.736 49.485 -12.982 1.00 17.44 269 GLY A C 1
ATOM 1418 O O . GLY A 1 183 ? 12.871 49.727 -12.144 1.00 17.29 269 GLY A O 1
ATOM 1419 N N . LEU A 1 184 ? 15.000 49.887 -12.864 1.00 18.47 270 LEU A N 1
ATOM 1420 C CA . LEU A 1 184 ? 15.455 50.720 -11.755 1.00 19.14 270 LEU A CA 1
ATOM 1421 C C . LEU A 1 184 ? 15.559 52.145 -12.297 1.00 20.00 270 LEU A C 1
ATOM 1422 O O . LEU A 1 184 ? 16.194 52.387 -13.326 1.00 18.63 270 LEU A O 1
ATOM 1427 N N . VAL A 1 185 ? 14.937 53.083 -11.601 1.00 19.99 271 VAL A N 1
ATOM 1428 C CA . VAL A 1 185 ? 14.939 54.483 -12.022 1.00 20.86 271 VAL A CA 1
ATOM 1429 C C . VAL A 1 185 ? 15.601 55.392 -10.975 1.00 20.64 271 VAL A C 1
ATOM 1430 O O . VAL A 1 185 ? 15.490 55.146 -9.767 1.00 18.45 271 VAL A O 1
ATOM 1434 N N . TYR A 1 186 ? 16.295 56.431 -11.442 1.00 22.82 272 TYR A N 1
ATOM 1435 C CA . TYR A 1 186 ? 16.944 57.401 -10.552 1.00 23.66 272 TYR A CA 1
ATOM 1436 C C . TYR A 1 186 ? 17.079 58.773 -11.232 1.00 23.45 272 TYR A C 1
ATOM 1437 O O . TYR A 1 186 ? 16.901 58.886 -12.451 1.00 22.55 272 TYR A O 1
ATOM 1446 N N . ARG A 1 187 ? 17.352 59.812 -10.440 1.00 23.06 273 ARG A N 1
ATOM 1447 C CA . ARG A 1 187 ? 17.466 61.177 -10.967 1.00 24.56 273 ARG A CA 1
ATOM 1448 C C . ARG A 1 187 ? 18.604 61.367 -11.958 1.00 26.63 273 ARG A C 1
ATOM 1449 O O . ARG A 1 187 ? 19.738 60.992 -11.687 1.00 27.79 273 ARG A O 1
ATOM 1457 N N . PRO A 1 188 ? 18.312 61.948 -13.132 1.00 30.18 274 PRO A N 1
ATOM 1458 C CA . PRO A 1 188 ? 19.398 62.152 -14.098 1.00 31.00 274 PRO A CA 1
ATOM 1459 C C . PRO A 1 188 ? 20.349 63.210 -13.514 1.00 30.66 274 PRO A C 1
ATOM 1460 O O . PRO A 1 188 ? 19.912 64.137 -12.830 1.00 28.26 274 PRO A O 1
ATOM 1464 N N . GLY A 1 189 ? 21.643 63.062 -13.766 1.00 30.22 275 GLY A N 1
ATOM 1465 C CA . GLY A 1 189 ? 22.591 64.010 -13.212 1.00 31.44 275 GLY A CA 1
ATOM 1466 C C . GLY A 1 189 ? 22.942 63.672 -11.766 1.00 33.13 275 GLY A C 1
ATOM 1467 O O . GLY A 1 189 ? 23.767 64.341 -11.150 1.00 30.95 275 GLY A O 1
ATOM 1468 N N . SER A 1 190 ? 22.323 62.632 -11.217 1.00 33.56 276 SER A N 1
ATOM 1469 C CA . SER A 1 190 ? 22.588 62.224 -9.835 1.00 35.92 276 SER A CA 1
ATOM 1470 C C . SER A 1 190 ? 24.083 61.994 -9.573 1.00 34.18 276 SER A C 1
ATOM 1471 O O . SER A 1 190 ? 24.758 61.264 -10.312 1.00 34.86 276 SER A O 1
ATOM 1474 N N . PRO A 1 191 ? 24.617 62.616 -8.508 1.00 33.33 277 PRO A N 1
ATOM 1475 C CA . PRO A 1 191 ? 26.025 62.512 -8.115 1.00 29.90 277 PRO A CA 1
ATOM 1476 C C . PRO A 1 191 ? 26.456 61.093 -7.774 1.00 27.91 277 PRO A C 1
ATOM 1477 O O . PRO A 1 191 ? 27.608 60.722 -7.997 1.00 28.74 277 PRO A O 1
ATOM 1481 N N . LEU A 1 192 ? 25.532 60.301 -7.238 1.00 25.19 278 LEU A N 1
ATOM 1482 C CA . LEU A 1 192 ? 25.836 58.928 -6.849 1.00 24.32 278 LEU A CA 1
ATOM 1483 C C . LEU A 1 192 ? 25.433 57.885 -7.902 1.00 25.35 278 LEU A C 1
ATOM 1484 O O . LEU A 1 192 ? 25.219 56.712 -7.576 1.00 22.96 278 LEU A O 1
ATOM 1489 N N . ARG A 1 193 ? 25.357 58.306 -9.162 1.00 26.54 279 ARG A N 1
ATOM 1490 C CA . ARG A 1 193 ? 24.966 57.414 -10.252 1.00 30.24 279 ARG A CA 1
ATOM 1491 C C . ARG A 1 193 ? 25.777 56.128 -10.367 1.00 29.22 279 ARG A C 1
ATOM 1492 O O . ARG A 1 193 ? 25.240 55.097 -10.759 1.00 28.88 279 ARG A O 1
ATOM 1500 N N . SER A 1 194 ? 27.066 56.171 -10.047 1.00 30.07 280 SER A N 1
ATOM 1501 C CA . SER A 1 194 ? 27.876 54.955 -10.138 1.00 29.56 280 SER A CA 1
ATOM 1502 C C . SER A 1 194 ? 27.330 53.872 -9.196 1.00 29.12 280 SER A C 1
ATOM 1503 O O . SER A 1 194 ? 27.289 52.689 -9.550 1.00 31.50 280 SER A O 1
ATOM 1506 N N . ARG A 1 195 ? 26.896 54.281 -8.006 1.00 27.96 281 ARG A N 1
ATOM 1507 C CA . ARG A 1 195 ? 26.341 53.341 -7.027 1.00 28.81 281 ARG A CA 1
ATOM 1508 C C . ARG A 1 195 ? 25.027 52.732 -7.517 1.00 26.53 281 ARG A C 1
ATOM 1509 O O . ARG A 1 195 ? 24.795 51.534 -7.369 1.00 27.46 281 ARG A O 1
ATOM 1517 N N . TYR A 1 196 ? 24.168 53.566 -8.099 1.00 25.11 282 TYR A N 1
ATOM 1518 C CA . TYR A 1 196 ? 22.874 53.117 -8.599 1.00 22.93 282 TYR A CA 1
ATOM 1519 C C . TYR A 1 196 ? 23.062 52.133 -9.744 1.00 25.17 282 TYR A C 1
ATOM 1520 O O . TYR A 1 196 ? 22.316 51.154 -9.858 1.00 24.23 282 TYR A O 1
ATOM 1529 N N . GLU A 1 197 ? 24.067 52.392 -10.579 1.00 26.27 283 GLU A N 1
ATOM 1530 C CA . GLU A 1 197 ? 24.359 51.535 -11.716 1.00 25.77 283 GLU A CA 1
ATOM 1531 C C . GLU A 1 197 ? 24.838 50.161 -11.258 1.00 26.98 283 GLU A C 1
ATOM 1532 O O . GLU A 1 197 ? 24.399 49.150 -11.794 1.00 27.59 283 GLU A O 1
ATOM 1538 N N . G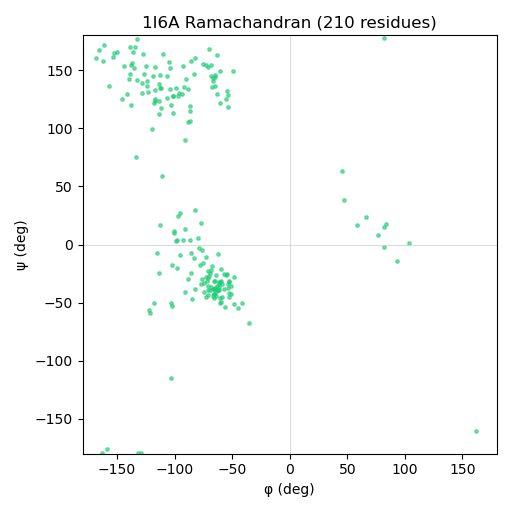LN A 1 198 ? 25.737 50.120 -10.276 1.00 28.22 284 GLN A N 1
ATOM 1539 C CA . GLN A 1 198 ? 26.252 48.846 -9.773 1.00 30.52 284 GLN A CA 1
ATOM 1540 C C . GLN A 1 198 ? 25.128 48.045 -9.153 1.00 29.40 284 GLN A C 1
ATOM 1541 O O . GLN A 1 198 ? 25.100 46.825 -9.246 1.00 28.30 284 GLN A O 1
ATOM 1547 N N . LEU A 1 199 ? 24.210 48.749 -8.506 1.00 27.53 285 LEU A N 1
ATOM 1548 C CA . LEU A 1 199 ? 23.074 48.113 -7.865 1.00 28.20 285 LEU A CA 1
ATOM 1549 C C . LEU A 1 199 ? 22.166 47.476 -8.914 1.00 28.61 285 LEU A C 1
ATOM 1550 O O . LEU A 1 199 ? 21.729 46.339 -8.763 1.00 29.17 285 LEU A O 1
ATOM 1555 N N . ALA A 1 200 ? 21.882 48.227 -9.972 1.00 26.26 286 ALA A N 1
ATOM 1556 C CA . ALA A 1 200 ? 21.030 47.755 -11.052 1.00 26.59 286 ALA A CA 1
ATOM 1557 C C . ALA A 1 200 ? 21.665 46.554 -11.757 1.00 27.06 286 ALA A C 1
ATOM 1558 O O . ALA A 1 200 ? 20.975 45.610 -12.131 1.00 24.62 286 ALA A O 1
ATOM 1560 N N . GLU A 1 201 ? 22.980 46.584 -11.937 1.00 25.29 287 GLU A N 1
ATOM 1561 C CA . GLU A 1 201 ? 23.655 45.480 -12.597 1.00 27.86 287 GLU A CA 1
ATOM 1562 C C . GLU A 1 201 ? 23.601 44.191 -11.772 1.00 28.62 287 GLU A C 1
ATOM 1563 O O . GLU A 1 201 ? 23.451 43.100 -12.324 1.00 29.23 287 GLU A O 1
ATOM 1569 N N . ALA A 1 202 ? 23.720 44.312 -10.451 1.00 25.58 288 ALA A N 1
ATOM 1570 C CA . ALA A 1 202 ? 23.692 43.135 -9.589 1.00 23.85 288 ALA A CA 1
ATOM 1571 C C . ALA A 1 202 ? 22.323 42.461 -9.652 1.00 22.84 288 ALA A C 1
ATOM 1572 O O . ALA A 1 202 ? 22.228 41.236 -9.653 1.00 21.57 288 ALA A O 1
ATOM 1574 N N . ILE A 1 203 ? 21.268 43.271 -9.719 1.00 20.52 289 ILE A N 1
ATOM 1575 C CA . ILE A 1 203 ? 19.911 42.754 -9.776 1.00 20.79 289 ILE A CA 1
ATOM 1576 C C . ILE A 1 203 ? 19.606 42.092 -11.114 1.00 23.66 289 ILE A C 1
ATOM 1577 O O . ILE A 1 203 ? 18.988 41.032 -11.159 1.00 25.74 289 ILE A O 1
ATOM 1582 N N . ARG A 1 204 ? 20.029 42.726 -12.199 1.00 24.57 290 ARG A N 1
ATOM 1583 C CA . ARG A 1 204 ? 19.804 42.192 -13.539 1.00 27.28 290 ARG A CA 1
ATOM 1584 C C . ARG A 1 204 ? 20.452 40.807 -13.628 1.00 26.46 290 ARG A C 1
ATOM 1585 O O . ARG A 1 204 ? 19.852 39.861 -14.128 1.00 25.11 290 ARG A O 1
ATOM 1593 N N . ALA A 1 205 ? 21.679 40.704 -13.126 1.00 26.73 291 ALA A N 1
ATOM 1594 C CA . ALA A 1 205 ? 22.438 39.457 -13.146 1.00 27.71 291 ALA A CA 1
ATOM 1595 C C . ALA A 1 205 ? 21.742 38.315 -12.401 1.00 29.06 291 ALA A C 1
ATOM 1596 O O . ALA A 1 205 ? 21.604 37.207 -12.927 1.00 30.50 291 ALA A O 1
ATOM 1598 N N . ARG A 1 206 ? 21.304 38.589 -11.178 1.00 28.24 292 ARG A N 1
ATOM 1599 C CA . ARG A 1 206 ? 20.618 37.595 -10.365 1.00 26.28 292 ARG A CA 1
ATOM 1600 C C . ARG A 1 206 ? 19.309 37.117 -10.978 1.00 26.00 292 ARG A C 1
ATOM 1601 O O . ARG A 1 206 ? 18.985 35.937 -10.904 1.00 29.39 292 ARG A O 1
ATOM 1609 N N . MET A 1 207 ? 18.554 38.028 -11.579 1.00 25.15 293 MET A N 1
ATOM 1610 C CA . MET A 1 207 ? 17.260 37.675 -12.157 1.00 28.11 293 MET A CA 1
ATOM 1611 C C . MET A 1 207 ? 17.332 37.076 -13.558 1.00 32.08 293 MET A C 1
ATOM 1612 O O . MET A 1 207 ? 16.347 36.538 -14.074 1.00 32.66 293 MET A O 1
ATOM 1617 N N . ASP A 1 208 ? 18.511 37.165 -14.157 1.00 35.03 294 ASP A N 1
ATOM 1618 C CA . ASP A 1 208 ? 18.761 36.644 -15.492 1.00 37.61 294 ASP A CA 1
ATOM 1619 C C . ASP A 1 208 ? 18.352 35.169 -15.600 1.00 37.37 294 ASP A C 1
ATOM 1620 O O . ASP A 1 208 ? 18.882 34.315 -14.887 1.00 36.34 294 ASP A O 1
ATOM 1625 N N . GLY A 1 209 ? 17.396 34.885 -16.483 1.00 39.59 295 GLY A N 1
ATOM 1626 C CA . GLY A 1 209 ? 16.942 33.519 -16.698 1.00 41.80 295 GLY A CA 1
ATOM 1627 C C . GLY A 1 209 ? 16.027 32.957 -15.627 1.00 43.22 295 GLY A C 1
ATOM 1628 O O . GLY A 1 209 ? 15.699 31.768 -15.631 1.00 44.03 295 GLY A O 1
ATOM 1629 N N . HIS A 1 210 ? 15.597 33.810 -14.709 1.00 42.12 296 HIS A N 1
ATOM 1630 C CA . HIS A 1 210 ? 14.730 33.364 -13.635 1.00 40.55 296 HIS A CA 1
ATOM 1631 C C . HIS A 1 210 ? 13.404 32.784 -14.150 1.00 41.73 296 HIS A C 1
ATOM 1632 O O . HIS A 1 210 ? 12.845 31.889 -13.534 1.00 42.53 296 HIS A O 1
ATOM 1639 N N . PHE A 1 211 ? 12.894 33.285 -15.270 1.00 44.50 297 PHE A N 1
ATOM 1640 C CA . PHE A 1 211 ? 11.629 32.768 -15.790 1.00 48.48 297 PHE A CA 1
ATOM 1641 C C . PHE A 1 211 ? 11.779 31.776 -16.950 1.00 54.19 297 PHE A C 1
ATOM 1642 O O . PHE A 1 211 ? 10.790 31.439 -17.603 1.00 57.11 297 PHE A O 1
ATOM 1650 N N . ASP A 1 212 ? 12.997 31.311 -17.213 1.00 57.61 298 ASP A N 1
ATOM 1651 C CA . ASP A 1 212 ? 13.217 30.356 -18.302 1.00 61.72 298 ASP A CA 1
ATOM 1652 C C . ASP A 1 212 ? 12.859 28.928 -17.903 1.00 61.65 298 ASP A C 1
ATOM 1653 O O . ASP A 1 212 ? 13.493 28.337 -17.028 1.00 62.69 298 ASP A O 1
#

CATH classification: 3.40.190.10 (+1 more: 3.40.190.10)

B-factor: mean 29.31, std 12.68, range [8.11, 76.8]